Protein 5GY3 (pdb70)

InterPro domains:
  IPR002037 Glycoside hydrolase, family 8 [PF01270] (14-330)
  IPR002037 Glycoside hydrolase, family 8 [PR00735] (50-63)
  IPR002037 Glycoside hydrolase, family 8 [PR00735] (108-126)
  IPR002037 Glycoside hydrolase, family 8 [PR00735] (172-189)
  IPR002037 Glycoside hydrolase, family 8 [PR00735] (212-223)
  IPR002037 Glycoside hydrolase, family 8 [PR00735] (237-246)
  IPR002037 Glycoside hydrolase, family 8 [PR00735] (316-330)
  IPR008928 Six-hairpin glycosidase superfamily [SSF48208] (22-329)
  IPR012341 Six-hairpin glycosidase-like superfamily [G3DSA:1.50.10.10] (24-333)
  IPR019834 Glycoside hydrolase, family 8, conserved site [PS00812] (108-126)

Solvent-accessible surface area: 13282 Å² total; per-residue (Å²): 128,112,14,4,95,98,0,39,73,58,0,21,58,127,72,0,42,2,6,15,64,65,98,53,71,7,0,21,0,31,1,0,0,5,0,0,0,4,0,10,51,44,97,20,74,90,0,0,57,80,0,32,126,20,0,52,92,37,0,47,16,182,96,20,20,0,0,38,84,84,39,27,53,122,24,148,67,41,36,75,71,96,21,9,12,0,4,0,0,0,0,0,0,1,0,0,6,46,0,36,132,79,40,142,20,138,162,18,1,99,21,1,38,57,0,2,40,14,0,29,151,73,0,23,40,100,27,31,76,69,53,3,2,6,2,0,46,127,70,32,86,60,148,78,56,0,6,0,1,1,0,24,4,0,2,2,0,2,100,10,1,6,127,109,32,94,79,101,46,0,142,53,2,28,85,14,3,67,31,4,9,48,106,16,22,39,35,174,13,119,0,4,0,17,32,0,13,0,85,50,101,25,100,18,86,19,4,172,91,78,84,37,81,0,11,92,34,0,0,6,1,0,0,1,5,6,12,38,66,50,158,21,91,33,2,58,41,2,63,61,16,0,122,80,63,77,84,118,88,0,3,2,22,7,18,0,65,91,49,105,51,2,117,122,93,4,68,25,0,11,22,9,0,16,5,21,2,41,59,69,126,47,161,53,26,146,16,64,114,179,6,59,3,43,15,0,1,1,34,10,0,1,79,13,1,51,60,42,79,219

Secondary structure (DSSP, 8-state):
-HHHHHHHHHHB-TTS-B-BTTTTTBEEHHHHHHHHHHHHHTT-HHHHHHHHHHHHHHHB-TTTS-B--EE-TTSSSTT------HHHHHHHHHHHHHHHHHHT-HHHHHHHHHHHHHHHHHHEEEETTEEEE-SSSSS-B-SSEEEE-GGG--HHHHHHHHHHS-HHHHHHHHHHHHHHHHH--BTTTTB--SSEEEETTS-EEE-TTS--EE-TTTTHHHHHHHHH-TT-GGGHHHHHHHHTS-GGG-BS-EETTT--B-SSB--HHHHHHHHHHHT---PSP---TT--HHHHHHHHHHHHHHHTT-

Sequence (310 aa):
DTAWERYKARFMMPDGRIIDTANGNVSHTEGQGFAMLLAVANNDRPAFDKLWQWTDSTLRDKSNGLFYWRYNPVAPDPIADKNNASDGDTLIAWALLRAQKQWQDKRYAIASDAITASLLKYTVVTFAGRQVMLPGVKGFNLNDHLNLNPSYFIFPAWRAFAERTHLTAWRTLQTDGQALLGQMGWGKSHLPSDWVALRADGKMLPAKEWPPRMSFDAIRIPLYLSWADPQSALLAPWKAWMQSYPRLQTPAWINVSTNEVAPWYMAGGLLAVRDLTLGEPQEAPQIDDKDDYYSASLKQLVWLAKQDQR

Nearest PDB structures (foldseek):
  5gy3-assembly1_A  TM=1.003E+00  e=1.140E-57  Klebsiella pneumoniae
  5czl-assembly1_A  TM=9.962E-01  e=6.007E-47  Raoultella ornithinolytica
  1wzz-assembly1_A  TM=9.507E-01  e=6.496E-28  Komagataeibacter xylinus
  6vc5-assembly1_A  TM=9.545E-01  e=1.869E-26  Komagataeibacter sucrofermentans
  3qxf-assembly3_C  TM=8.269E-01  e=1.046E-20  Escherichia coli K-12

Radius of gyration: 18.36 Å; Cα contacts (8 Å, |Δi|>4): 572; chains: 1; bounding box: 47×48×40 Å

B-factor: mean 17.13, std 9.69, range [3.92, 58.83]

Structure (mmCIF, N/CA/C/O backbone):
data_5GY3
#
_entry.id   5GY3
#
_cell.length_a   53.570
_cell.length_b   73.256
_cell.length_c   79.200
_cell.angle_alpha   90.00
_cell.angle_beta   90.00
_cell.angle_gamma   90.00
#
_symmetry.space_group_name_H-M   'P 21 21 21'
#
loop_
_entity.id
_entity.type
_entity.pdbx_description
1 polymer Glucanase
2 water water
#
loop_
_atom_site.group_PDB
_atom_site.id
_atom_site.type_symbol
_atom_site.label_atom_id
_atom_site.label_alt_id
_atom_site.label_comp_id
_atom_site.label_asym_id
_atom_site.label_entity_id
_atom_site.label_seq_id
_atom_site.pdbx_PDB_ins_code
_atom_site.Cartn_x
_atom_site.Cartn_y
_atom_site.Cartn_z
_atom_site.occupancy
_atom_site.B_iso_or_equiv
_atom_site.auth_seq_id
_atom_site.auth_comp_id
_atom_site.auth_asym_id
_atom_site.auth_atom_id
_atom_site.pdbx_PDB_model_num
ATOM 1 N N . ASP A 1 1 ? -13.869 -14.059 4.956 1.00 37.62 24 ASP A N 1
ATOM 2 C CA . ASP A 1 1 ? -14.966 -15.027 4.902 1.00 41.70 24 ASP A CA 1
ATOM 3 C C . ASP A 1 1 ? -14.957 -15.827 3.593 1.00 33.44 24 ASP A C 1
ATOM 4 O O . ASP A 1 1 ? -14.005 -15.756 2.805 1.00 25.24 24 ASP A O 1
ATOM 9 N N . THR A 1 2 ? -16.026 -16.587 3.359 1.00 33.90 25 THR A N 1
ATOM 10 C CA . THR A 1 2 ? -16.057 -17.438 2.177 1.00 30.89 25 THR A CA 1
ATOM 11 C C . THR A 1 2 ? -16.208 -16.612 0.906 1.00 21.06 25 THR A C 1
ATOM 12 O O . THR A 1 2 ? -15.553 -16.906 -0.096 1.00 21.55 25 THR A O 1
ATOM 16 N N . ALA A 1 3 ? -17.045 -15.567 0.929 1.00 22.11 26 ALA A N 1
ATOM 17 C CA . ALA A 1 3 ? -17.222 -14.736 -0.263 1.00 17.79 26 ALA A CA 1
ATOM 18 C C . ALA A 1 3 ? -15.884 -14.201 -0.757 1.00 15.78 26 ALA A C 1
ATOM 19 O O . ALA A 1 3 ? -15.559 -14.289 -1.949 1.00 13.29 26 ALA A O 1
ATOM 21 N N . TRP A 1 4 ? -15.068 -13.686 0.165 1.00 17.54 27 TRP A N 1
ATOM 22 C CA . TRP A 1 4 ? -13.771 -13.126 -0.198 1.00 16.21 27 TRP A CA 1
ATOM 23 C C . TRP A 1 4 ? -12.831 -14.195 -0.748 1.00 14.75 27 TRP A C 1
ATOM 24 O O . TRP A 1 4 ? -12.122 -13.956 -1.730 1.00 14.24 27 TRP A O 1
ATOM 35 N N . GLU A 1 5 ? -12.798 -15.379 -0.126 1.00 17.46 28 GLU A N 1
ATOM 36 C CA . GLU A 1 5 ? -11.972 -16.456 -0.668 1.00 18.91 28 GLU A CA 1
ATOM 37 C C . GLU A 1 5 ? -12.417 -16.840 -2.075 1.00 15.84 28 GLU A C 1
ATOM 38 O O . GLU A 1 5 ? -11.583 -17.028 -2.971 1.00 15.20 28 GLU A O 1
ATOM 44 N N . ARG A 1 6 ? -13.730 -16.946 -2.294 1.00 16.53 29 ARG A N 1
ATOM 45 C CA . ARG A 1 6 ? -14.223 -17.282 -3.627 1.00 16.28 29 ARG A CA 1
ATOM 46 C C . ARG A 1 6 ? -13.896 -16.179 -4.629 1.00 18.04 29 ARG A C 1
ATOM 47 O O . ARG A 1 6 ? -13.594 -16.454 -5.794 1.00 17.89 29 ARG A O 1
ATOM 55 N N . TYR A 1 7 ? -13.934 -14.923 -4.184 1.00 15.12 30 TYR A N 1
ATOM 56 C CA . TYR A 1 7 ? -13.587 -13.795 -5.045 1.00 13.96 30 TYR A CA 1
ATOM 57 C C . TYR A 1 7 ? -12.135 -13.871 -5.494 1.00 13.27 30 TYR A C 1
ATOM 58 O O . TYR A 1 7 ? -11.822 -13.652 -6.671 1.00 13.09 30 TYR A O 1
ATOM 67 N N . LYS A 1 8 ? -11.222 -14.149 -4.558 1.00 13.84 31 LYS A N 1
ATOM 68 C CA . LYS A 1 8 ? -9.816 -14.273 -4.929 1.00 13.77 31 LYS A CA 1
ATOM 69 C C . LYS A 1 8 ? -9.604 -15.451 -5.866 1.00 14.11 31 LYS A C 1
ATOM 70 O O . LYS A 1 8 ? -8.801 -15.370 -6.800 1.00 15.98 31 LYS A O 1
ATOM 76 N N . ALA A 1 9 ? -10.308 -16.557 -5.619 1.00 15.35 32 ALA A N 1
ATOM 77 C CA . ALA A 1 9 ? -10.126 -17.756 -6.435 1.00 16.62 32 ALA A CA 1
ATOM 78 C C . ALA A 1 9 ? -10.553 -17.510 -7.872 1.00 18.89 32 ALA A C 1
ATOM 79 O O . ALA A 1 9 ? -9.927 -18.018 -8.812 1.00 20.60 32 ALA A O 1
ATOM 81 N N . ARG A 1 10 ? -11.607 -16.723 -8.065 1.00 18.61 33 ARG A N 1
ATOM 82 C CA . ARG A 1 10 ? -12.109 -16.475 -9.405 1.00 21.51 33 ARG A CA 1
ATOM 83 C C . ARG A 1 10 ? -11.435 -15.302 -10.093 1.00 21.33 33 ARG A C 1
ATOM 84 O O . ARG A 1 10 ? -11.243 -15.346 -11.311 1.00 17.74 33 ARG A O 1
ATOM 92 N N . PHE A 1 11 ? -11.038 -14.264 -9.353 1.00 16.32 34 PHE A N 1
ATOM 93 C CA . PHE A 1 11 ? -10.641 -13.017 -9.983 1.00 15.33 34 PHE A CA 1
ATOM 94 C C . PHE A 1 11 ? -9.243 -12.519 -9.645 1.00 15.19 34 PHE A C 1
ATOM 95 O O . PHE A 1 11 ? -8.771 -11.591 -10.307 1.00 14.82 34 PHE A O 1
ATOM 103 N N . MET A 1 12 ? -8.561 -13.077 -8.654 1.00 15.50 35 MET A N 1
ATOM 104 C CA . MET A 1 12 ? -7.235 -12.581 -8.302 1.00 15.29 35 MET A CA 1
ATOM 105 C C . MET A 1 12 ? -6.154 -13.521 -8.831 1.00 18.14 35 MET A C 1
ATOM 106 O O . MET A 1 12 ? -6.176 -14.723 -8.549 1.00 17.36 35 MET A O 1
ATOM 111 N N . MET A 1 13 ? -5.214 -12.966 -9.597 1.00 15.12 36 MET A N 1
ATOM 112 C CA . MET A 1 13 ? -4.073 -13.699 -10.127 1.00 19.88 36 MET A CA 1
ATOM 113 C C . MET A 1 13 ? -2.950 -13.731 -9.105 1.00 23.74 36 MET A C 1
ATOM 114 O O . MET A 1 13 ? -2.867 -12.867 -8.226 1.00 18.45 36 MET A O 1
ATOM 119 N N . PRO A 1 14 ? -2.059 -14.720 -9.196 1.00 24.77 37 PRO A N 1
ATOM 120 C CA . PRO A 1 14 ? -0.964 -14.805 -8.213 1.00 22.69 37 PRO A CA 1
ATOM 121 C C . PRO A 1 14 ? -0.042 -13.595 -8.222 1.00 23.74 37 PRO A C 1
ATOM 122 O O . PRO A 1 14 ? 0.596 -13.317 -7.194 1.00 20.84 37 PRO A O 1
ATOM 126 N N . ASP A 1 15 ? 0.030 -12.848 -9.329 1.00 24.29 38 ASP A N 1
ATOM 127 C CA . ASP A 1 15 ? 0.855 -11.646 -9.370 1.00 21.36 38 ASP A CA 1
ATOM 128 C C . ASP A 1 15 ? 0.185 -10.440 -8.721 1.00 18.47 38 ASP A C 1
ATOM 129 O O . ASP A 1 15 ? 0.810 -9.376 -8.664 1.00 17.66 38 ASP A O 1
ATOM 134 N N . GLY A 1 16 ? -1.045 -10.581 -8.221 1.00 19.20 39 GLY A N 1
ATOM 135 C CA . GLY A 1 16 ? -1.757 -9.488 -7.590 1.00 16.57 39 GLY A CA 1
ATOM 136 C C . GLY A 1 16 ? -2.765 -8.763 -8.463 1.00 18.07 39 GLY A C 1
ATOM 137 O O . GLY A 1 16 ? -3.389 -7.808 -7.982 1.00 17.33 39 GLY A O 1
ATOM 138 N N . ARG A 1 17 ? -2.944 -9.173 -9.723 1.00 14.09 40 ARG A N 1
ATOM 139 C CA . ARG A 1 17 ? -3.966 -8.576 -10.582 1.00 14.04 40 ARG A CA 1
ATOM 140 C C . ARG A 1 17 ? -5.354 -9.089 -10.231 1.00 18.64 40 ARG A C 1
ATOM 141 O O . ARG A 1 17 ? -5.535 -10.277 -9.943 1.00 17.41 40 ARG A O 1
ATOM 149 N N . ILE A 1 18 ? -6.340 -8.184 -10.270 1.00 12.21 41 ILE A N 1
ATOM 150 C CA . ILE A 1 18 ? -7.756 -8.543 -10.283 1.00 12.00 41 ILE A CA 1
ATOM 151 C C . ILE A 1 18 ? -8.215 -8.535 -11.732 1.00 17.14 41 ILE A C 1
ATOM 152 O O . ILE A 1 18 ? -7.953 -7.573 -12.468 1.00 14.38 41 ILE A O 1
ATOM 157 N N . ILE A 1 19 ? -8.890 -9.602 -12.144 1.00 12.89 42 ILE A N 1
ATOM 158 C CA . ILE A 1 19 ? -9.198 -9.844 -13.548 1.00 17.67 42 ILE A CA 1
ATOM 159 C C . ILE A 1 19 ? -10.681 -9.601 -13.773 1.00 18.04 42 ILE A C 1
ATOM 160 O O . ILE A 1 19 ? -11.529 -10.244 -13.140 1.00 17.97 42 ILE A O 1
ATOM 165 N N . ASP A 1 20 ? -10.991 -8.670 -14.675 1.00 20.15 43 ASP A N 1
ATOM 166 C CA . ASP A 1 20 ? -12.357 -8.422 -15.137 1.00 21.31 43 ASP A CA 1
ATOM 167 C C . ASP A 1 20 ? -12.644 -9.467 -16.216 1.00 28.20 43 ASP A C 1
ATOM 168 O O . ASP A 1 20 ? -12.472 -9.237 -17.415 1.00 26.07 43 ASP A O 1
ATOM 173 N N . THR A 1 21 ? -13.060 -10.662 -15.768 1.00 27.20 44 THR A N 1
ATOM 174 C CA . THR A 1 21 ? -13.162 -11.804 -16.677 1.00 27.07 44 THR A CA 1
ATOM 175 C C . THR A 1 21 ? -14.290 -11.652 -17.691 1.00 31.93 44 THR A C 1
ATOM 176 O O . THR A 1 21 ? -14.301 -12.379 -18.691 1.00 34.74 44 THR A O 1
ATOM 180 N N . ALA A 1 22 ? -15.234 -10.737 -17.460 1.00 27.96 45 ALA A N 1
ATOM 181 C CA . ALA A 1 22 ? -16.257 -10.422 -18.447 1.00 34.07 45 ALA A CA 1
ATOM 182 C C . ALA A 1 22 ? -15.813 -9.367 -19.451 1.00 33.01 45 ALA A C 1
ATOM 183 O O . ALA A 1 22 ? -16.449 -9.228 -20.501 1.00 40.18 45 ALA A O 1
ATOM 185 N N . ASN A 1 23 ? -14.742 -8.627 -19.158 1.00 30.09 46 ASN A N 1
ATOM 186 C CA . ASN A 1 23 ? -14.273 -7.571 -20.049 1.00 30.23 46 ASN A CA 1
ATOM 187 C C . ASN A 1 23 ? -12.877 -7.865 -20.584 1.00 27.18 46 ASN A C 1
ATOM 188 O O . ASN A 1 23 ? -11.991 -7.003 -20.540 1.00 24.51 46 ASN A O 1
ATOM 193 N N . GLY A 1 24 ? -12.676 -9.071 -21.110 1.00 23.53 47 GLY A N 1
ATOM 194 C CA . GLY A 1 24 ? -11.403 -9.390 -21.723 1.00 25.62 47 GLY A CA 1
ATOM 195 C C . GLY A 1 24 ? -10.273 -9.611 -20.748 1.00 24.57 47 GLY A C 1
ATOM 196 O O . GLY A 1 24 ? -9.106 -9.486 -21.129 1.00 22.01 47 GLY A O 1
ATOM 197 N N . ASN A 1 25 ? -10.596 -9.922 -19.489 1.00 25.75 48 ASN A N 1
ATOM 198 C CA . ASN A 1 25 ? -9.610 -10.254 -18.462 1.00 25.13 48 ASN A CA 1
ATOM 199 C C . ASN A 1 25 ? -8.687 -9.086 -18.128 1.00 22.12 48 ASN A C 1
ATOM 200 O O . ASN A 1 25 ? -7.562 -9.293 -17.665 1.00 20.96 48 ASN A O 1
ATOM 205 N N . VAL A 1 26 ? -9.138 -7.850 -18.341 1.00 19.35 49 VAL A N 1
ATOM 206 C CA . VAL A 1 26 ? -8.280 -6.698 -18.078 1.00 16.55 49 VAL A CA 1
ATOM 207 C C . VAL A 1 26 ? -8.275 -6.408 -16.588 1.00 15.41 49 VAL A C 1
ATOM 208 O O . VAL A 1 26 ? -9.092 -6.948 -15.832 1.00 16.99 49 VAL A O 1
ATOM 212 N N . SER A 1 27 ? -7.349 -5.559 -16.165 1.00 15.10 50 SER A N 1
ATOM 213 C CA . SER A 1 27 ? -7.290 -5.052 -14.805 1.00 12.91 50 SER A CA 1
ATOM 214 C C . SER A 1 27 ? -7.385 -3.534 -14.845 1.00 15.33 50 SER A C 1
ATOM 215 O O . SER A 1 27 ? -7.019 -2.901 -15.837 1.00 14.56 50 SER A O 1
ATOM 218 N N . HIS A 1 28 ? -7.876 -2.944 -13.760 1.00 12.71 51 HIS A N 1
ATOM 219 C CA . HIS A 1 28 ? -7.989 -1.496 -13.725 1.00 13.27 51 HIS A CA 1
ATOM 220 C C . HIS A 1 28 ? -7.905 -1.021 -12.283 1.00 13.29 51 HIS A C 1
ATOM 221 O O . HIS A 1 28 ? -7.954 -1.814 -11.340 1.00 12.84 51 HIS A O 1
ATOM 228 N N . THR A 1 29 ? -7.760 0.294 -12.121 1.00 10.08 52 THR A N 1
ATOM 229 C CA . THR A 1 29 ? -7.545 0.818 -10.775 1.00 10.56 52 THR A CA 1
ATOM 230 C C . THR A 1 29 ? -8.803 0.727 -9.924 1.00 13.42 52 THR A C 1
ATOM 231 O O . THR A 1 29 ? -8.703 0.576 -8.701 1.00 12.56 52 THR A O 1
ATOM 235 N N . GLU A 1 30 ? -9.986 0.780 -10.540 1.00 11.26 53 GLU A N 1
ATOM 236 C CA . GLU A 1 30 ? -11.203 0.452 -9.805 1.00 12.37 53 GLU A CA 1
ATOM 237 C C . GLU A 1 30 ? -11.116 -0.953 -9.216 1.00 12.83 53 GLU A C 1
ATOM 238 O O . GLU A 1 30 ? -11.413 -1.164 -8.036 1.00 13.77 53 GLU A O 1
ATOM 244 N N . GLY A 1 31 ? -10.708 -1.929 -10.032 1.00 11.74 54 GLY A N 1
ATOM 245 C CA . GLY A 1 31 ? -10.640 -3.301 -9.550 1.00 12.63 54 GLY A CA 1
ATOM 246 C C . GLY A 1 31 ? -9.589 -3.499 -8.471 1.00 9.53 54 GLY A C 1
ATOM 247 O O . GLY A 1 31 ? -9.844 -4.165 -7.461 1.00 10.75 54 GLY A O 1
ATOM 248 N N . GLN A 1 32 ? -8.394 -2.940 -8.673 1.00 9.86 55 GLN A N 1
ATOM 249 C CA . GLN A 1 32 ? -7.366 -3.017 -7.635 1.00 11.63 55 GLN A CA 1
ATOM 250 C C . GLN A 1 32 ? -7.832 -2.334 -6.355 1.00 11.98 55 GLN A C 1
ATOM 251 O O . GLN A 1 32 ? -7.667 -2.878 -5.259 1.00 9.25 55 GLN A O 1
ATOM 257 N N . GLY A 1 33 ? -8.422 -1.139 -6.475 1.00 10.81 56 GLY A N 1
ATOM 258 C CA . GLY A 1 33 ? -8.856 -0.412 -5.290 1.00 11.58 56 GLY A CA 1
ATOM 259 C C . GLY A 1 33 ? -9.991 -1.099 -4.554 1.00 9.71 56 GLY A C 1
ATOM 260 O O . GLY A 1 33 ? -9.981 -1.180 -3.320 1.00 9.93 56 GLY A O 1
ATOM 261 N N . PHE A 1 34 ? -11.002 -1.576 -5.294 1.00 9.88 57 PHE A N 1
ATOM 262 C CA . PHE A 1 34 ? -12.063 -2.377 -4.685 1.00 9.72 57 PHE A CA 1
ATOM 263 C C . PHE A 1 34 ? -11.476 -3.551 -3.917 1.00 9.70 57 PHE A C 1
ATOM 264 O O . PHE A 1 34 ? -11.842 -3.806 -2.766 1.00 9.66 57 PHE A O 1
ATOM 272 N N . ALA A 1 35 ? -10.591 -4.303 -4.567 1.00 9.63 58 ALA A N 1
ATOM 273 C CA . ALA A 1 35 ? -10.052 -5.498 -3.931 1.00 10.56 58 ALA A CA 1
ATOM 274 C C . ALA A 1 35 ? -9.186 -5.140 -2.731 1.00 11.06 58 ALA A C 1
ATOM 275 O O . ALA A 1 35 ? -9.197 -5.851 -1.720 1.00 12.12 58 ALA A O 1
ATOM 277 N N . MET A 1 36 ? -8.415 -4.056 -2.828 1.00 9.98 59 MET A N 1
ATOM 278 C CA . MET A 1 36 ? -7.631 -3.628 -1.669 1.00 9.37 59 MET A CA 1
ATOM 279 C C . MET A 1 36 ? -8.530 -3.274 -0.489 1.00 8.87 59 MET A C 1
ATOM 280 O O . MET A 1 36 ? -8.219 -3.615 0.657 1.00 8.67 59 MET A O 1
ATOM 285 N N . LEU A 1 37 ? -9.647 -2.585 -0.746 1.00 8.02 60 LEU A N 1
ATOM 286 C CA . LEU A 1 37 ? -10.618 -2.312 0.315 1.00 9.39 60 LEU A CA 1
ATOM 287 C C . LEU A 1 37 ? -11.134 -3.604 0.932 1.00 10.71 60 LEU A C 1
ATOM 288 O O . LEU A 1 37 ? -11.221 -3.733 2.160 1.00 11.10 60 LEU A O 1
ATOM 293 N N . LEU A 1 38 ? -11.509 -4.564 0.086 1.00 8.44 61 LEU A N 1
ATOM 294 C CA . LEU A 1 38 ? -12.048 -5.820 0.594 1.00 9.84 61 LEU A CA 1
ATOM 295 C C . LEU A 1 38 ? -10.978 -6.650 1.300 1.00 12.88 61 LEU A C 1
ATOM 296 O O . LEU A 1 38 ? -11.293 -7.387 2.242 1.00 12.81 61 LEU A O 1
ATOM 301 N N . ALA A 1 39 ? -9.718 -6.541 0.875 1.00 10.23 62 ALA A N 1
ATOM 302 C CA . ALA A 1 39 ? -8.654 -7.248 1.587 1.00 11.62 62 ALA A CA 1
ATOM 303 C C . ALA A 1 39 ? -8.499 -6.718 3.009 1.00 11.98 62 ALA A C 1
ATOM 304 O O . ALA A 1 39 ? -8.328 -7.500 3.950 1.00 11.87 62 ALA A O 1
ATOM 306 N N . VAL A 1 40 ? -8.583 -5.397 3.194 1.00 11.57 63 VAL A N 1
ATOM 307 C CA . VAL A 1 40 ? -8.549 -4.840 4.550 1.00 11.10 63 VAL A CA 1
ATOM 308 C C . VAL A 1 40 ? -9.738 -5.345 5.355 1.00 12.06 63 VAL A C 1
ATOM 309 O O . VAL A 1 40 ? -9.598 -5.780 6.508 1.00 12.52 63 VAL A O 1
ATOM 313 N N . ALA A 1 41 ? -10.930 -5.293 4.751 1.00 10.17 64 ALA A N 1
ATOM 314 C CA . ALA A 1 41 ? -12.151 -5.690 5.445 1.00 10.64 64 ALA A CA 1
ATOM 315 C C . ALA A 1 41 ? -12.114 -7.149 5.880 1.00 13.11 64 ALA A C 1
ATOM 316 O O . ALA A 1 41 ? -12.714 -7.514 6.898 1.00 13.95 64 ALA A O 1
ATOM 318 N N . ASN A 1 42 ? -11.429 -7.997 5.128 1.00 12.23 65 ASN A N 1
ATOM 319 C CA . ASN A 1 42 ? -11.334 -9.407 5.472 1.00 12.06 65 ASN A CA 1
ATOM 320 C C . ASN A 1 42 ? -10.069 -9.719 6.256 1.00 14.79 65 ASN A C 1
ATOM 321 O O . ASN A 1 42 ? -9.790 -10.888 6.523 1.00 16.00 65 ASN A O 1
ATOM 326 N N . ASN A 1 43 ? -9.322 -8.688 6.653 1.00 12.71 66 ASN A N 1
ATOM 327 C CA . ASN A 1 43 ? -8.102 -8.834 7.444 1.00 14.23 66 ASN A CA 1
ATOM 328 C C . ASN A 1 43 ? -7.113 -9.772 6.750 1.00 16.52 66 ASN A C 1
ATOM 329 O O . ASN A 1 43 ? -6.586 -10.720 7.337 1.00 15.80 66 ASN A O 1
ATOM 334 N N . ASP A 1 44 ? -6.864 -9.496 5.469 1.00 12.03 67 ASP A N 1
ATOM 335 C CA . ASP A 1 44 ? -6.038 -10.337 4.605 1.00 12.02 67 ASP A CA 1
ATOM 336 C C . ASP A 1 44 ? -4.837 -9.520 4.143 1.00 15.03 67 ASP A C 1
ATOM 337 O O . ASP A 1 44 ? -4.776 -9.053 3.003 1.00 12.04 67 ASP A O 1
ATOM 342 N N . ARG A 1 45 ? -3.857 -9.367 5.034 1.00 12.69 68 ARG A N 1
ATOM 343 C CA . ARG A 1 45 ? -2.711 -8.537 4.701 1.00 12.47 68 ARG A CA 1
ATOM 344 C C . ARG A 1 45 ? -1.862 -9.105 3.566 1.00 13.23 68 ARG A C 1
ATOM 345 O O . ARG A 1 45 ? -1.373 -8.328 2.730 1.00 12.66 68 ARG A O 1
ATOM 353 N N . PRO A 1 46 ? -1.630 -10.426 3.490 1.00 14.84 69 PRO A N 1
ATOM 354 C CA . PRO A 1 46 ? -0.889 -10.938 2.320 1.00 16.07 69 PRO A CA 1
ATOM 355 C C . PRO A 1 46 ? -1.529 -10.545 0.996 1.00 15.30 69 PRO A C 1
ATOM 356 O O . PRO A 1 46 ? -0.825 -10.072 0.092 1.00 13.46 69 PRO A O 1
ATOM 360 N N . ALA A 1 47 ? -2.852 -10.701 0.873 1.00 12.16 70 ALA A N 1
ATOM 361 C CA . ALA A 1 47 ? -3.531 -10.327 -0.365 1.00 14.22 70 ALA A CA 1
ATOM 362 C C . ALA A 1 47 ? -3.443 -8.828 -0.599 1.00 12.35 70 ALA A C 1
ATOM 363 O O . ALA A 1 47 ? -3.188 -8.384 -1.725 1.00 13.76 70 ALA A O 1
ATOM 365 N N . PHE A 1 48 ? -3.654 -8.030 0.455 1.00 12.43 71 PHE A N 1
ATOM 366 C CA . PHE A 1 48 ? -3.533 -6.581 0.314 1.00 10.31 71 PHE A CA 1
ATOM 367 C C . PHE A 1 48 ? -2.161 -6.192 -0.226 1.00 12.49 71 PHE A C 1
ATOM 368 O O . PHE A 1 48 ? -2.054 -5.379 -1.151 1.00 10.72 71 PHE A O 1
ATOM 376 N N . ASP A 1 49 ? -1.093 -6.745 0.358 1.00 10.04 72 ASP A N 1
ATOM 377 C CA . ASP A 1 49 ? 0.246 -6.369 -0.084 1.00 13.52 72 ASP A CA 1
ATOM 378 C C . ASP A 1 49 ? 0.509 -6.821 -1.520 1.00 16.29 72 ASP A C 1
ATOM 379 O O . ASP A 1 49 ? 1.193 -6.117 -2.274 1.00 14.03 72 ASP A O 1
ATOM 384 N N . LYS A 1 50 ? -0.033 -7.980 -1.921 1.00 12.30 73 LYS A N 1
ATOM 385 C CA . LYS A 1 50 ? 0.099 -8.425 -3.310 1.00 16.09 73 LYS A CA 1
ATOM 386 C C . LYS A 1 50 ? -0.629 -7.476 -4.255 1.00 13.45 73 LYS A C 1
ATOM 387 O O . LYS A 1 50 ? -0.093 -7.079 -5.297 1.00 15.19 73 LYS A O 1
ATOM 393 N N . LEU A 1 51 ? -1.872 -7.122 -3.909 1.00 13.38 74 LEU A N 1
ATOM 394 C CA . LEU A 1 51 ? -2.663 -6.224 -4.746 1.00 14.56 74 LEU A CA 1
ATOM 395 C C . LEU A 1 51 ? -1.984 -4.873 -4.879 1.00 13.54 74 LEU A C 1
ATOM 396 O O . LEU A 1 51 ? -1.878 -4.317 -5.981 1.00 11.90 74 LEU A O 1
ATOM 401 N N . TRP A 1 52 ? -1.512 -4.334 -3.755 1.00 11.38 75 TRP A N 1
ATOM 402 C CA . TRP A 1 52 ? -0.892 -3.012 -3.755 1.00 13.32 75 TRP A CA 1
ATOM 403 C C . TRP A 1 52 ? 0.461 -3.037 -4.458 1.00 16.34 75 TRP A C 1
ATOM 404 O O . TRP A 1 52 ? 0.779 -2.130 -5.239 1.00 12.33 75 TRP A O 1
ATOM 415 N N . GLN A 1 53 ? 1.260 -4.076 -4.209 1.00 12.30 76 GLN A N 1
ATOM 416 C CA . GLN A 1 53 ? 2.558 -4.189 -4.868 1.00 16.29 76 GLN A CA 1
ATOM 417 C C . GLN A 1 53 ? 2.412 -4.227 -6.386 1.00 13.40 76 GLN A C 1
ATOM 418 O O . GLN A 1 53 ? 3.177 -3.577 -7.103 1.00 16.63 76 GLN A O 1
ATOM 424 N N . TRP A 1 54 ? 1.438 -4.980 -6.899 1.00 12.62 77 TRP A N 1
ATOM 425 C CA . TRP A 1 54 ? 1.267 -5.006 -8.347 1.00 15.53 77 TRP A CA 1
ATOM 426 C C . TRP A 1 54 ? 0.789 -3.650 -8.858 1.00 15.90 77 TRP A C 1
ATOM 427 O O . TRP A 1 54 ? 1.303 -3.138 -9.860 1.00 14.51 77 TRP A O 1
ATOM 438 N N . THR A 1 55 ? -0.176 -3.047 -8.163 1.00 14.03 78 THR A N 1
ATOM 439 C CA . THR A 1 55 ? -0.705 -1.751 -8.578 1.00 14.40 78 THR A CA 1
ATOM 440 C C . THR A 1 55 ? 0.395 -0.704 -8.638 1.00 14.11 78 THR A C 1
ATOM 441 O O . THR A 1 55 ? 0.531 0.025 -9.629 1.00 13.33 78 THR A O 1
ATOM 445 N N . ASP A 1 56 ? 1.185 -0.606 -7.571 1.00 14.85 79 ASP A N 1
ATOM 446 C CA . ASP A 1 56 ? 2.210 0.421 -7.500 1.00 11.86 79 ASP A CA 1
ATOM 447 C C . ASP A 1 56 ? 3.297 0.173 -8.538 1.00 17.19 79 ASP A C 1
ATOM 448 O O . ASP A 1 56 ? 3.639 1.070 -9.316 1.00 15.83 79 ASP A O 1
ATOM 453 N N . SER A 1 57 ? 3.818 -1.057 -8.604 1.00 15.18 80 SER A N 1
ATOM 454 C CA . SER A 1 57 ? 4.923 -1.307 -9.523 1.00 15.94 80 SER A CA 1
ATOM 455 C C . SER A 1 57 ? 4.483 -1.234 -10.983 1.00 16.86 80 SER A C 1
ATOM 456 O O . SER A 1 57 ? 5.271 -0.821 -11.840 1.00 20.58 80 SER A O 1
ATOM 459 N N . THR A 1 58 ? 3.237 -1.610 -11.293 1.00 15.32 81 THR A N 1
ATOM 460 C CA . THR A 1 58 ? 2.820 -1.681 -12.691 1.00 16.01 81 THR A CA 1
ATOM 461 C C . THR A 1 58 ? 2.157 -0.402 -13.187 1.00 18.05 81 THR A C 1
ATOM 462 O O . THR A 1 58 ? 2.425 0.035 -14.313 1.00 17.12 81 THR A O 1
ATOM 466 N N . LEU A 1 59 ? 1.293 0.208 -12.379 1.00 15.00 82 LEU A N 1
ATOM 467 C CA . LEU A 1 59 ? 0.417 1.262 -12.878 1.00 13.99 82 LEU A CA 1
ATOM 468 C C . LEU A 1 59 ? 0.779 2.670 -12.422 1.00 17.03 82 LEU A C 1
ATOM 469 O O . LEU A 1 59 ? 0.152 3.624 -12.896 1.00 13.99 82 LEU A O 1
ATOM 474 N N . ARG A 1 60 ? 1.758 2.848 -11.538 1.00 14.85 83 ARG A N 1
ATOM 475 C CA . ARG A 1 60 ? 2.049 4.195 -11.057 1.00 14.22 83 ARG A CA 1
ATOM 476 C C . ARG A 1 60 ? 2.459 5.109 -12.207 1.00 22.28 83 ARG A C 1
ATOM 477 O O . ARG A 1 60 ? 3.329 4.765 -13.013 1.00 17.68 83 ARG A O 1
ATOM 485 N N . ASP A 1 61 ? 1.815 6.275 -12.284 1.00 16.87 84 ASP A N 1
ATOM 486 C CA . ASP A 1 61 ? 2.215 7.345 -13.191 1.00 15.09 84 ASP A CA 1
ATOM 487 C C . ASP A 1 61 ? 3.177 8.257 -12.437 1.00 16.72 84 ASP A C 1
ATOM 488 O O . ASP A 1 61 ? 2.759 9.036 -11.577 1.00 17.19 84 ASP A O 1
ATOM 493 N N . LYS A 1 62 ? 4.470 8.167 -12.762 1.00 16.92 85 LYS A N 1
ATOM 494 C CA . LYS A 1 62 ? 5.474 8.889 -11.987 1.00 16.81 85 LYS A CA 1
ATOM 495 C C . LYS A 1 62 ? 5.431 10.393 -12.219 1.00 19.93 85 LYS A C 1
ATOM 496 O O . LYS A 1 62 ? 6.002 11.145 -11.421 1.00 19.32 85 LYS A O 1
ATOM 502 N N . SER A 1 63 ? 4.772 10.851 -13.285 1.00 17.30 86 SER A N 1
ATOM 503 C CA . SER A 1 63 ? 4.738 12.283 -13.556 1.00 18.91 86 SER A CA 1
ATOM 504 C C . SER A 1 63 ? 3.819 13.018 -12.589 1.00 20.38 86 SER A C 1
ATOM 505 O O . SER A 1 63 ? 4.024 14.207 -12.32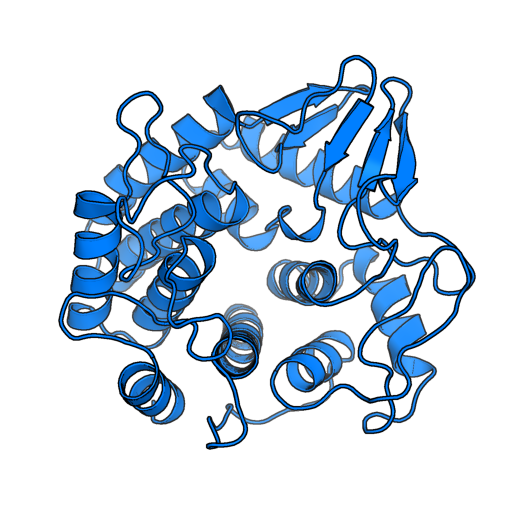7 1.00 18.16 86 SER A O 1
ATOM 508 N N . ASN A 1 64 ? 2.812 12.343 -12.043 1.00 17.41 87 ASN A N 1
ATOM 509 C CA . ASN A 1 64 ? 1.889 13.028 -11.151 1.00 16.17 87 ASN A CA 1
ATOM 510 C C . ASN A 1 64 ? 1.508 12.224 -9.916 1.00 14.51 87 ASN A C 1
ATOM 511 O O . ASN A 1 64 ? 0.726 12.722 -9.107 1.00 13.19 87 ASN A O 1
ATOM 516 N N . GLY A 1 65 ? 2.038 11.015 -9.732 1.00 13.48 88 GLY A N 1
ATOM 517 C CA . GLY A 1 65 ? 1.724 10.233 -8.550 1.00 13.96 88 GLY A CA 1
ATOM 518 C C . GLY A 1 65 ? 0.417 9.469 -8.596 1.00 14.45 88 GLY A C 1
ATOM 519 O O . GLY A 1 65 ? 0.089 8.783 -7.614 1.00 11.40 88 GLY A O 1
ATOM 520 N N . LEU A 1 66 ? -0.341 9.555 -9.692 1.00 11.32 89 LEU A N 1
ATOM 521 C CA . LEU A 1 66 ? -1.585 8.815 -9.824 1.00 11.77 89 LEU A CA 1
ATOM 522 C C . LEU A 1 66 ? -1.283 7.499 -10.551 1.00 9.79 89 LEU A C 1
ATOM 523 O O . LEU A 1 66 ? -0.138 7.042 -10.567 1.00 14.40 89 LEU A O 1
ATOM 528 N N . PHE A 1 67 ? -2.288 6.864 -11.142 1.00 9.88 90 PHE A N 1
ATOM 529 C CA . PHE A 1 67 ? -2.110 5.535 -11.708 1.00 11.79 90 PHE A CA 1
ATOM 530 C C . PHE A 1 67 ? -2.742 5.461 -13.090 1.00 11.70 90 PHE A C 1
ATOM 531 O O . PHE A 1 67 ? -3.885 5.890 -13.273 1.00 14.78 90 PHE A O 1
ATOM 539 N N . TYR A 1 68 ? -2.011 4.894 -14.055 1.00 14.12 91 TYR A N 1
ATOM 540 C CA . TYR A 1 68 ? -2.636 4.483 -15.311 1.00 13.03 91 TYR A CA 1
ATOM 541 C C . TYR A 1 68 ? -3.821 3.575 -15.008 1.00 15.53 91 TYR A C 1
ATOM 542 O O . TYR A 1 68 ? -3.711 2.647 -14.203 1.00 13.46 91 TYR A O 1
ATOM 551 N N . TRP A 1 69 ? -4.966 3.846 -15.640 1.00 12.23 92 TRP A N 1
ATOM 552 C CA . TRP A 1 69 ? -6.198 3.263 -15.121 1.00 15.04 92 TRP A CA 1
ATOM 553 C C . TRP A 1 69 ? -6.445 1.833 -15.580 1.00 13.65 92 TRP A C 1
ATOM 554 O O . TRP A 1 69 ? -7.165 1.112 -14.894 1.00 13.50 92 TRP A O 1
ATOM 565 N N . ARG A 1 70 ? -5.873 1.398 -16.701 1.00 15.14 93 ARG A N 1
ATOM 566 C CA . ARG A 1 70 ? -6.246 0.125 -17.302 1.00 16.48 93 ARG A CA 1
ATOM 567 C C . ARG A 1 70 ? -5.013 -0.671 -17.712 1.00 17.11 93 ARG A C 1
ATOM 568 O O . ARG A 1 70 ? -4.034 -0.110 -18.214 1.00 16.22 93 ARG A O 1
ATOM 576 N N . TYR A 1 71 ? -5.082 -1.988 -17.515 1.00 14.05 94 TYR A N 1
ATOM 577 C CA . TYR A 1 71 ? -4.006 -2.908 -17.866 1.00 18.25 94 TYR A CA 1
ATOM 578 C C . TYR A 1 71 ? -4.591 -4.033 -18.707 1.00 15.71 94 TYR A C 1
ATOM 579 O O . TYR A 1 71 ? -5.430 -4.799 -18.220 1.00 16.15 94 TYR A O 1
ATOM 588 N N . ASN A 1 72 ? -4.177 -4.115 -19.976 1.00 19.60 95 ASN A N 1
ATOM 589 C CA . ASN A 1 72 ? -4.664 -5.155 -20.880 1.00 21.33 95 ASN A CA 1
ATOM 590 C C . ASN A 1 72 ? -3.542 -6.153 -21.151 1.00 22.34 95 ASN A C 1
ATOM 591 O O . ASN A 1 72 ? -2.621 -5.856 -21.928 1.00 21.22 95 ASN A O 1
ATOM 596 N N . PRO A 1 73 ? -3.580 -7.351 -20.554 1.00 21.76 96 PRO A N 1
ATOM 597 C CA . PRO A 1 73 ? -2.420 -8.257 -20.641 1.00 23.13 96 PRO A CA 1
ATOM 598 C C . PRO A 1 73 ? -2.188 -8.843 -22.027 1.00 27.31 96 PRO A C 1
ATOM 599 O O . PRO A 1 73 ? -1.082 -9.328 -22.293 1.00 31.15 96 PRO A O 1
ATOM 603 N N . VAL A 1 74 ? -3.183 -8.821 -22.918 1.00 24.34 97 VAL A N 1
ATOM 604 C CA . VAL A 1 74 ? -2.982 -9.344 -24.269 1.00 27.89 97 VAL A CA 1
ATOM 605 C C . VAL A 1 74 ? -2.573 -8.263 -25.256 1.00 29.82 97 VAL A C 1
ATOM 606 O O . VAL A 1 74 ? -2.232 -8.582 -26.408 1.00 28.70 97 VAL A O 1
ATOM 610 N N . ALA A 1 75 ? -2.588 -6.997 -24.848 1.00 25.39 98 ALA A N 1
ATOM 611 C CA . ALA A 1 75 ? -2.241 -5.912 -25.746 1.00 25.87 98 ALA A CA 1
ATOM 612 C C . ALA A 1 75 ? -0.729 -5.841 -25.950 1.00 26.07 98 ALA A C 1
ATOM 613 O O . ALA A 1 75 ? 0.042 -6.194 -25.054 1.00 26.83 98 ALA A O 1
ATOM 615 N N . PRO A 1 76 ? -0.285 -5.402 -27.135 1.00 25.72 99 PRO A N 1
ATOM 616 C CA . PRO A 1 76 ? 1.159 -5.199 -27.354 1.00 27.46 99 PRO A CA 1
ATOM 617 C C . PRO A 1 76 ? 1.786 -4.292 -26.310 1.00 27.32 99 PRO A C 1
ATOM 618 O O . PRO A 1 76 ? 2.882 -4.566 -25.809 1.00 29.52 99 PRO A O 1
ATOM 622 N N . ASP A 1 77 ? 1.107 -3.206 -25.975 1.00 27.98 100 ASP A N 1
ATOM 623 C CA . ASP A 1 77 ? 1.451 -2.387 -24.823 1.00 26.01 100 ASP A CA 1
ATOM 624 C C . ASP A 1 77 ? 0.307 -2.497 -23.825 1.00 24.67 100 ASP A C 1
ATOM 625 O O . ASP A 1 77 ? -0.775 -1.943 -24.074 1.00 23.18 100 ASP A O 1
ATOM 630 N N . PRO A 1 78 ? 0.495 -3.178 -22.688 1.00 25.66 101 PRO A N 1
ATOM 631 C CA . PRO A 1 78 ? -0.635 -3.406 -21.771 1.00 23.62 101 PRO A CA 1
ATOM 632 C C . PRO A 1 78 ? -1.129 -2.144 -21.093 1.00 20.34 101 PRO A C 1
ATOM 633 O O . PRO A 1 78 ? -2.226 -2.162 -20.521 1.00 22.45 101 PRO A O 1
ATOM 637 N N . ILE A 1 79 ? -0.359 -1.061 -21.133 1.00 19.25 102 ILE A N 1
ATOM 638 C CA . ILE A 1 79 ? -0.775 0.207 -20.547 1.00 23.29 102 ILE A CA 1
ATOM 639 C C . ILE A 1 79 ? -0.760 1.265 -21.642 1.00 27.29 102 ILE A C 1
ATOM 640 O O . ILE A 1 79 ? -0.043 2.266 -21.551 1.00 30.67 102 ILE A O 1
ATOM 645 N N . ALA A 1 80 ? -1.560 1.045 -22.686 1.00 27.09 103 ALA A N 1
ATOM 646 C CA . ALA A 1 80 ? -1.592 1.975 -23.812 1.00 31.55 103 ALA A CA 1
ATOM 647 C C . ALA A 1 80 ? -2.164 3.328 -23.405 1.00 28.08 103 ALA A C 1
ATOM 648 O O . ALA A 1 80 ? -1.599 4.374 -23.743 1.00 32.84 103 ALA A O 1
ATOM 650 N N . ASP A 1 81 ? -3.292 3.334 -22.688 1.00 31.17 104 ASP A N 1
ATOM 651 C CA . ASP A 1 81 ? -3.912 4.580 -22.246 1.00 24.36 104 ASP A CA 1
ATOM 652 C C . ASP A 1 81 ? -3.178 5.097 -21.015 1.00 26.06 104 ASP A C 1
ATOM 653 O O . ASP A 1 81 ? -3.191 4.454 -19.959 1.00 20.16 104 ASP A O 1
ATOM 658 N N . LYS A 1 82 ? -2.559 6.267 -21.145 1.00 23.49 105 LYS A N 1
ATOM 659 C CA . LYS A 1 82 ? -1.740 6.841 -20.089 1.00 23.96 105 LYS A CA 1
ATOM 660 C C . LYS A 1 82 ? -2.526 7.752 -19.150 1.00 22.66 105 LYS A C 1
ATOM 661 O O . LYS A 1 82 ? -1.917 8.444 -18.328 1.00 26.07 105 LYS A O 1
ATOM 667 N N . ASN A 1 83 ? -3.852 7.751 -19.231 1.00 19.85 106 ASN A N 1
ATOM 668 C CA . ASN A 1 83 ? -4.661 8.575 -18.347 1.00 16.44 106 ASN A CA 1
ATOM 669 C C . ASN A 1 83 ? -5.008 7.791 -17.086 1.00 16.57 106 ASN A C 1
ATOM 670 O O . ASN A 1 83 ? -4.920 6.562 -17.041 1.00 15.50 106 ASN A O 1
ATOM 675 N N . ASN A 1 84 ? -5.400 8.525 -16.053 1.00 15.56 107 ASN A N 1
ATOM 676 C CA . ASN A 1 84 ? -5.849 7.937 -14.803 1.00 13.50 107 ASN A CA 1
ATOM 677 C C . ASN A 1 84 ? -7.371 7.902 -14.783 1.00 14.78 107 ASN A C 1
ATOM 678 O O . ASN A 1 84 ? -8.046 8.473 -15.645 1.00 14.41 107 ASN A O 1
ATOM 683 N N . ALA A 1 85 ? -7.911 7.216 -13.784 1.00 7.86 108 ALA A N 1
ATOM 684 C CA . ALA A 1 85 ? -9.338 7.250 -13.496 1.00 11.45 108 ALA A CA 1
ATOM 685 C C . ALA A 1 85 ? -9.455 7.642 -12.031 1.00 11.75 108 ALA A C 1
ATOM 686 O O . ALA A 1 85 ? -9.012 6.898 -11.150 1.00 11.40 108 ALA A O 1
ATOM 688 N N . SER A 1 86 ? -10.018 8.824 -11.773 1.00 9.75 109 SER A N 1
ATOM 689 C CA . SER A 1 86 ? -9.902 9.405 -10.441 1.00 11.66 109 SER A CA 1
ATOM 690 C C . SER A 1 86 ? -10.611 8.578 -9.378 1.00 10.45 109 SER A C 1
ATOM 691 O O . SER A 1 86 ? -10.212 8.624 -8.205 1.00 8.91 109 SER A O 1
ATOM 694 N N . ASP A 1 87 ? -11.660 7.831 -9.742 1.00 8.11 110 ASP A N 1
ATOM 695 C CA . ASP A 1 87 ? -12.273 6.984 -8.727 1.00 10.20 110 ASP A CA 1
ATOM 696 C C . ASP A 1 87 ? -11.347 5.838 -8.352 1.00 7.93 110 ASP A C 1
ATOM 697 O O . ASP A 1 87 ? -11.283 5.454 -7.183 1.00 7.12 110 ASP A O 1
ATOM 702 N N . GLY A 1 88 ? -10.610 5.291 -9.321 1.00 9.89 111 GLY A N 1
ATOM 703 C CA . GLY A 1 88 ? -9.664 4.233 -8.995 1.00 8.55 111 GLY A CA 1
ATOM 704 C C . GLY A 1 88 ? -8.551 4.720 -8.085 1.00 9.28 111 GLY A C 1
ATOM 705 O O . GLY A 1 88 ? -8.230 4.074 -7.084 1.00 8.96 111 GLY A O 1
ATOM 706 N N . ASP A 1 89 ? -7.946 5.870 -8.425 1.00 8.49 112 ASP A N 1
ATOM 707 C CA . ASP A 1 89 ? -6.928 6.465 -7.556 1.00 10.29 112 ASP A CA 1
ATOM 708 C C . ASP A 1 89 ? -7.468 6.679 -6.149 1.00 8.50 112 ASP A C 1
ATOM 709 O O . ASP A 1 89 ? -6.762 6.454 -5.158 1.00 8.42 112 ASP A O 1
ATOM 714 N N . THR A 1 90 ? -8.703 7.172 -6.051 1.00 6.75 113 THR A N 1
ATOM 715 C CA . THR A 1 90 ? -9.315 7.426 -4.751 1.00 7.12 113 THR A CA 1
ATOM 716 C C . THR A 1 90 ? -9.476 6.138 -3.956 1.00 8.86 113 THR A C 1
ATOM 717 O O . THR A 1 90 ? -9.176 6.093 -2.754 1.00 7.86 113 THR A O 1
ATOM 721 N N . LEU A 1 91 ? -9.985 5.085 -4.608 1.00 6.65 114 LEU A N 1
ATOM 722 C CA . LEU A 1 91 ? -10.228 3.822 -3.917 1.00 9.07 114 LEU A CA 1
ATOM 723 C C . LEU A 1 91 ? -8.933 3.235 -3.383 1.00 8.21 114 LEU A C 1
ATOM 724 O O . LEU A 1 91 ? -8.893 2.711 -2.258 1.00 8.39 114 LEU A O 1
ATOM 729 N N . ILE A 1 92 ? -7.868 3.316 -4.185 1.00 7.25 115 ILE A N 1
ATOM 730 C CA . ILE A 1 92 ? -6.549 2.844 -3.764 1.00 10.50 115 ILE A CA 1
ATOM 731 C C . ILE A 1 92 ? -6.066 3.629 -2.550 1.00 10.71 115 ILE A C 1
ATOM 732 O O . ILE A 1 92 ? -5.606 3.049 -1.560 1.00 7.81 115 ILE A O 1
ATOM 737 N N . ALA A 1 93 ? -6.155 4.964 -2.610 1.00 8.79 116 ALA A N 1
ATOM 738 C CA . ALA A 1 93 ? -5.688 5.774 -1.488 1.00 7.57 116 ALA A CA 1
ATOM 739 C C . ALA A 1 93 ? -6.523 5.516 -0.243 1.00 7.18 116 ALA A C 1
ATOM 740 O O . ALA A 1 93 ? -6.009 5.549 0.882 1.00 7.19 116 ALA A O 1
ATOM 742 N N . TRP A 1 94 ? -7.824 5.305 -0.428 1.00 5.68 117 TRP A N 1
ATOM 743 C CA . TRP A 1 94 ? -8.717 5.028 0.693 1.00 8.03 117 TRP A CA 1
ATOM 744 C C . TRP A 1 94 ? -8.395 3.679 1.319 1.00 9.04 117 TRP A C 1
ATOM 745 O O . TRP A 1 94 ? -8.323 3.557 2.549 1.00 7.98 117 TRP A O 1
ATOM 756 N N . ALA A 1 95 ? -8.177 2.658 0.484 1.00 6.82 118 ALA A N 1
ATOM 757 C CA . ALA A 1 95 ? -7.800 1.348 1.003 1.00 8.99 118 ALA A CA 1
ATOM 758 C C . ALA A 1 95 ? -6.502 1.418 1.808 1.00 8.06 118 ALA A C 1
ATOM 759 O O . ALA A 1 95 ? -6.379 0.768 2.858 1.00 10.04 118 ALA A O 1
ATOM 761 N N . LEU A 1 96 ? -5.527 2.200 1.331 1.00 8.79 119 LEU A N 1
ATOM 762 C CA . LEU A 1 96 ? -4.261 2.353 2.052 1.00 8.00 119 LEU A CA 1
ATOM 763 C C . LEU A 1 96 ? -4.467 3.014 3.406 1.00 9.26 119 LEU A C 1
ATOM 764 O O . LEU A 1 96 ? -3.870 2.596 4.406 1.00 7.39 119 LEU A O 1
ATOM 769 N N . LEU A 1 97 ? -5.299 4.056 3.461 1.00 8.42 120 LEU A N 1
ATOM 770 C CA . LEU A 1 97 ? -5.619 4.673 4.744 1.00 8.54 120 LEU A CA 1
ATOM 771 C C . LEU A 1 97 ? -6.229 3.652 5.701 1.00 12.25 120 LEU A C 1
ATOM 772 O O . LEU A 1 97 ? -5.844 3.563 6.877 1.00 11.77 120 LEU A O 1
ATOM 777 N N . ARG A 1 98 ? -7.167 2.844 5.205 1.00 10.14 121 ARG A N 1
ATOM 778 C CA . ARG A 1 98 ? -7.802 1.847 6.057 1.00 9.66 121 ARG A CA 1
ATOM 779 C C . ARG A 1 98 ? -6.829 0.739 6.446 1.00 11.62 121 ARG A C 1
ATOM 780 O O . ARG A 1 98 ? -6.931 0.181 7.548 1.00 11.35 121 ARG A O 1
ATOM 788 N N . ALA A 1 99 ? -5.865 0.434 5.581 1.00 8.38 122 ALA A N 1
ATOM 789 C CA . ALA A 1 99 ? -4.855 -0.565 5.913 1.00 10.75 122 ALA A CA 1
ATOM 790 C C . ALA A 1 99 ? -3.981 -0.112 7.077 1.00 11.78 122 ALA A C 1
ATOM 791 O O . ALA A 1 99 ? -3.585 -0.927 7.919 1.00 10.08 122 ALA A O 1
ATOM 793 N N . GLN A 1 100 ? -3.648 1.182 7.132 1.00 11.56 123 GLN A N 1
ATOM 794 C CA . GLN A 1 100 ? -2.870 1.681 8.263 1.00 12.55 123 GLN A CA 1
ATOM 795 C C . GLN A 1 100 ? -3.594 1.420 9.573 1.00 12.75 123 GLN A C 1
ATOM 796 O O . GLN A 1 100 ? -2.979 1.010 10.564 1.00 14.19 123 GLN A O 1
ATOM 802 N N . LYS A 1 101 ? -4.896 1.691 9.605 1.00 12.80 124 LYS A N 1
ATOM 803 C CA . LYS A 1 101 ? -5.652 1.494 10.835 1.00 15.74 124 LYS A CA 1
ATOM 804 C C . LYS A 1 101 ? -5.752 0.019 11.180 1.00 15.60 124 LYS A C 1
ATOM 805 O O . LYS A 1 101 ? -5.584 -0.367 12.341 1.00 15.99 124 LYS A O 1
ATOM 811 N N . GLN A 1 102 ? -6.009 -0.818 10.176 1.00 10.78 125 GLN A N 1
ATOM 812 C CA . GLN A 1 102 ? -6.211 -2.240 10.420 1.00 10.74 125 GLN A CA 1
ATOM 813 C C . GLN A 1 102 ? -4.951 -2.894 10.972 1.00 14.67 125 GLN A C 1
ATOM 814 O O . GLN A 1 102 ? -5.007 -3.647 11.950 1.00 14.51 125 GLN A O 1
ATOM 820 N N . TRP A 1 103 ? -3.801 -2.623 10.355 1.00 11.71 126 TRP A N 1
ATOM 821 C CA . TRP A 1 103 ? -2.570 -3.324 10.694 1.00 13.86 126 TRP A CA 1
ATOM 822 C C . TRP A 1 103 ? -1.560 -2.454 11.430 1.00 14.49 126 TRP A C 1
ATOM 823 O O . TRP A 1 103 ? -0.455 -2.930 11.719 1.00 13.52 126 TRP A O 1
ATOM 834 N N . GLN A 1 104 ? -1.916 -1.207 11.746 1.00 14.65 127 GLN A N 1
ATOM 835 C CA . GLN A 1 104 ? -1.101 -0.318 12.576 1.00 17.18 127 GLN A CA 1
ATOM 836 C C . GLN A 1 104 ? 0.290 -0.123 11.976 1.00 17.70 127 GLN A C 1
ATOM 837 O O . GLN A 1 104 ? 1.313 -0.306 12.636 1.00 17.54 127 GLN A O 1
ATOM 843 N N . ASP A 1 105 ? 0.317 0.261 10.702 1.00 12.61 128 ASP A N 1
ATOM 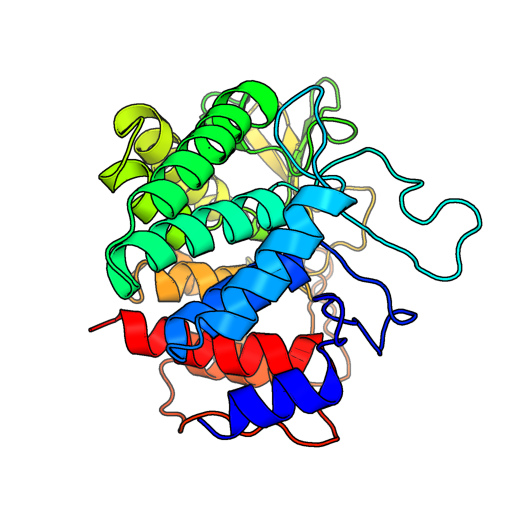844 C CA . ASP A 1 105 ? 1.557 0.467 9.966 1.00 14.08 128 ASP A CA 1
ATOM 845 C C . ASP A 1 105 ? 1.453 1.789 9.219 1.00 16.21 128 ASP A C 1
ATOM 846 O O . ASP A 1 105 ? 0.729 1.880 8.221 1.00 12.48 128 ASP A O 1
ATOM 851 N N . LYS A 1 106 ? 2.201 2.796 9.689 1.00 15.30 129 LYS A N 1
ATOM 852 C CA . LYS A 1 106 ? 2.135 4.141 9.119 1.00 15.54 129 LYS A CA 1
ATOM 853 C C . LYS A 1 106 ? 2.576 4.199 7.662 1.00 14.24 129 LYS A C 1
ATOM 854 O O . LYS A 1 106 ? 2.235 5.167 6.971 1.00 15.93 129 LYS A O 1
ATOM 860 N N . ARG A 1 107 ? 3.321 3.204 7.178 1.00 14.27 130 ARG A N 1
ATOM 861 C CA . ARG A 1 107 ? 3.767 3.232 5.786 1.00 15.74 130 ARG A CA 1
ATOM 862 C C . ARG A 1 107 ? 2.585 3.227 4.816 1.00 12.31 130 ARG A C 1
ATOM 863 O O . ARG A 1 107 ? 2.638 3.886 3.767 1.00 12.05 130 ARG A O 1
ATOM 871 N N . TYR A 1 108 ? 1.496 2.539 5.163 1.00 10.10 131 TYR A N 1
ATOM 872 C CA . TYR A 1 108 ? 0.313 2.581 4.304 1.00 8.46 131 TYR A CA 1
ATOM 873 C C . TYR A 1 108 ? -0.296 3.978 4.266 1.00 10.64 131 TYR A C 1
ATOM 874 O O . TYR A 1 108 ? -0.783 4.423 3.218 1.00 9.24 131 TYR A O 1
ATOM 883 N N . ALA A 1 109 ? -0.299 4.673 5.400 1.00 8.48 132 ALA A N 1
ATOM 884 C CA . ALA A 1 109 ? -0.860 6.019 5.442 1.00 9.20 132 ALA A CA 1
ATOM 885 C C . ALA A 1 109 ? 0.037 7.020 4.726 1.00 12.03 132 ALA A C 1
ATOM 886 O O . ALA A 1 109 ? -0.463 7.959 4.097 1.00 9.74 132 ALA A O 1
ATOM 888 N N . ILE A 1 110 ? 1.358 6.834 4.802 1.00 10.81 133 ILE A N 1
ATOM 889 C CA . ILE A 1 110 ? 2.264 7.711 4.062 1.00 9.46 133 ILE A CA 1
ATOM 890 C C . ILE A 1 110 ? 2.051 7.547 2.564 1.00 9.87 133 ILE A C 1
ATOM 891 O O . ILE A 1 110 ? 2.075 8.529 1.814 1.00 8.38 133 ILE A O 1
ATOM 896 N N . ALA A 1 111 ? 1.784 6.314 2.113 1.00 10.05 134 ALA A N 1
ATOM 897 C CA . ALA A 1 111 ? 1.465 6.100 0.704 1.00 10.87 134 ALA A CA 1
ATOM 898 C C . ALA A 1 111 ? 0.148 6.772 0.331 1.00 8.76 134 ALA A C 1
ATOM 899 O O . ALA A 1 111 ? 0.045 7.417 -0.722 1.00 10.57 134 ALA A O 1
ATOM 901 N N . SER A 1 112 ? -0.868 6.625 1.180 1.00 7.49 135 SER A N 1
ATOM 902 C CA . SER A 1 112 ? -2.154 7.267 0.931 1.00 8.78 135 SER A CA 1
ATOM 903 C C . SER A 1 112 ? -1.994 8.774 0.779 1.00 8.83 135 SER A C 1
ATOM 904 O O . SER A 1 112 ? -2.550 9.379 -0.149 1.00 6.94 135 SER A O 1
ATOM 907 N N . ASP A 1 113 ? -1.226 9.393 1.685 1.00 7.72 136 ASP A N 1
ATOM 908 C CA . ASP A 1 113 ? -1.084 10.848 1.695 1.00 10.14 136 ASP A CA 1
ATOM 909 C C . ASP A 1 113 ? -0.548 11.377 0.367 1.00 8.86 136 ASP A C 1
ATOM 910 O O . ASP A 1 113 ? -0.936 12.465 -0.073 1.00 9.89 136 ASP A O 1
ATOM 915 N N . ALA A 1 114 ? 0.388 10.654 -0.256 1.00 8.90 137 ALA A N 1
ATOM 916 C CA . ALA A 1 114 ? 0.932 11.103 -1.532 1.00 10.78 137 ALA A CA 1
ATOM 917 C C . ALA A 1 114 ? -0.141 11.108 -2.611 1.00 9.87 137 ALA A C 1
ATOM 918 O O . ALA A 1 114 ? -0.220 12.049 -3.415 1.00 10.22 137 ALA A O 1
ATOM 920 N N . ILE A 1 115 ? -0.979 10.068 -2.634 1.00 8.38 138 ILE A N 1
ATOM 921 C CA . ILE A 1 115 ? -2.031 9.950 -3.640 1.00 8.41 138 ILE A CA 1
ATOM 922 C C . ILE A 1 115 ? -3.110 11.000 -3.419 1.00 8.25 138 ILE A C 1
ATOM 923 O O . ILE A 1 115 ? -3.571 11.630 -4.379 1.00 8.23 138 ILE A O 1
ATOM 928 N N . THR A 1 116 ? -3.531 11.217 -2.162 1.00 7.75 139 THR A N 1
ATOM 929 C CA . THR A 1 116 ? -4.565 12.226 -1.937 1.00 7.97 139 THR A CA 1
ATOM 930 C C . THR A 1 116 ? -4.050 13.624 -2.262 1.00 9.18 139 THR A C 1
ATOM 931 O O . THR A 1 116 ? -4.794 14.446 -2.803 1.00 7.30 139 THR A O 1
ATOM 935 N N . ALA A 1 117 ? -2.781 13.913 -1.959 1.00 7.42 140 ALA A N 1
ATOM 936 C CA . ALA A 1 117 ? -2.222 15.199 -2.375 1.00 9.29 140 ALA A CA 1
ATOM 937 C C . ALA A 1 117 ? -2.192 15.314 -3.895 1.00 10.79 140 ALA A C 1
ATOM 938 O O . ALA A 1 117 ? -2.488 16.384 -4.451 1.00 10.44 140 ALA A O 1
ATOM 940 N N . SER A 1 118 ? -1.860 14.216 -4.582 1.00 9.47 141 SER A N 1
ATOM 941 C CA . SER A 1 118 ? -1.887 14.208 -6.045 1.00 9.15 141 SER A CA 1
ATOM 942 C C . SER A 1 118 ? -3.300 14.404 -6.583 1.00 8.44 141 SER A C 1
ATOM 943 O O . SER A 1 118 ? -3.499 15.086 -7.596 1.00 11.94 141 SER A O 1
ATOM 946 N N . LEU A 1 119 ? -4.292 13.796 -5.942 1.00 7.57 142 LEU A N 1
ATOM 947 C CA . LEU A 1 119 ? -5.663 13.992 -6.394 1.00 7.79 142 LEU A CA 1
ATOM 948 C C . LEU A 1 119 ? -6.068 15.461 -6.310 1.00 9.25 142 LEU A C 1
ATOM 949 O O . LEU A 1 119 ? -6.665 15.999 -7.244 1.00 8.32 142 LEU A O 1
ATOM 954 N N . LEU A 1 120 ? -5.768 16.125 -5.187 1.00 8.37 143 LEU A N 1
ATOM 955 C CA . LEU A 1 120 ? -6.126 17.537 -5.081 1.00 10.28 143 LEU A CA 1
ATOM 956 C C . LEU A 1 120 ? -5.360 18.377 -6.097 1.00 10.02 143 LEU A C 1
ATOM 957 O O . LEU A 1 120 ? -5.928 19.288 -6.719 1.00 10.46 143 LEU A O 1
ATOM 962 N N . LYS A 1 121 ? -4.072 18.083 -6.288 1.00 7.35 144 LYS A N 1
ATOM 963 C CA . LYS A 1 121 ? -3.259 18.939 -7.143 1.00 9.93 144 LYS A CA 1
ATOM 964 C C . LYS A 1 121 ? -3.640 18.799 -8.617 1.00 11.62 144 LYS A C 1
ATOM 965 O O . LYS A 1 121 ? -3.727 19.800 -9.339 1.00 9.88 144 LYS A O 1
ATOM 971 N N . TYR A 1 122 ? -3.885 17.572 -9.082 1.00 11.06 145 TYR A N 1
ATOM 972 C CA . TYR A 1 122 ? -4.024 17.310 -10.511 1.00 10.82 145 TYR A CA 1
ATOM 973 C C . TYR A 1 122 ? -5.435 17.026 -11.000 1.00 10.61 145 TYR A C 1
ATOM 974 O O . TYR 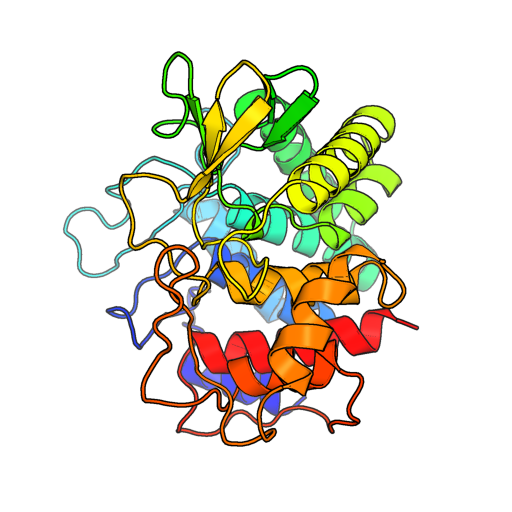A 1 122 ? -5.673 17.136 -12.209 1.00 8.57 145 TYR A O 1
ATOM 983 N N . THR A 1 123 ? -6.367 16.620 -10.134 1.00 9.09 146 THR A N 1
ATOM 984 C CA . THR A 1 123 ? -7.705 16.285 -10.614 1.00 10.60 146 THR A CA 1
ATOM 985 C C . THR A 1 123 ? -8.798 17.227 -10.127 1.00 9.94 146 THR A C 1
ATOM 986 O O . THR A 1 123 ? -9.912 17.182 -10.666 1.00 10.44 146 THR A O 1
ATOM 990 N N . VAL A 1 124 ? -8.528 18.069 -9.136 1.00 9.80 147 VAL A N 1
ATOM 991 C CA . VAL A 1 124 ? -9.547 18.956 -8.583 1.00 8.28 147 VAL A CA 1
ATOM 992 C C . VAL A 1 124 ? -9.348 20.343 -9.166 1.00 9.90 147 VAL A C 1
ATOM 993 O O . VAL A 1 124 ? -8.236 20.893 -9.126 1.00 8.97 147 VAL A O 1
ATOM 997 N N . VAL A 1 125 ? -10.420 20.901 -9.728 1.00 7.33 148 VAL A N 1
ATOM 998 C CA . VAL A 1 125 ? -10.362 22.214 -10.351 1.00 10.12 148 VAL A CA 1
ATOM 999 C C . VAL A 1 125 ? -11.500 23.070 -9.816 1.00 8.20 148 VAL A C 1
ATOM 1000 O O . VAL A 1 125 ? -12.470 22.575 -9.239 1.00 9.91 148 VAL A O 1
ATOM 1004 N N . THR A 1 126 ? -11.341 24.379 -9.986 1.00 8.49 149 THR A N 1
ATOM 1005 C CA . THR A 1 126 ? -12.389 25.346 -9.697 1.00 9.72 149 THR A CA 1
ATOM 1006 C C . THR A 1 126 ? -13.191 25.578 -10.969 1.00 10.97 149 THR A C 1
ATOM 1007 O O . THR A 1 126 ? -12.619 25.955 -11.996 1.00 10.39 149 THR A O 1
ATOM 1011 N N . PHE A 1 127 ? -14.509 25.379 -10.902 1.00 8.87 150 PHE A N 1
ATOM 1012 C CA . PHE A 1 127 ? -15.353 25.474 -12.092 1.00 7.50 150 PHE A CA 1
ATOM 1013 C C . PHE A 1 127 ? -16.795 25.705 -11.662 1.00 9.09 150 PHE A C 1
ATOM 1014 O O . PHE A 1 127 ? -17.267 25.067 -10.719 1.00 9.70 150 PHE A O 1
ATOM 1022 N N . ALA A 1 128 ? -17.487 26.620 -12.352 1.00 11.15 151 ALA A N 1
ATOM 1023 C CA . ALA A 1 128 ? -18.878 26.963 -12.022 1.00 10.44 151 ALA A CA 1
ATOM 1024 C C . ALA A 1 128 ? -19.039 27.312 -10.538 1.00 11.49 151 ALA A C 1
ATOM 1025 O O . ALA A 1 128 ? -20.054 27.009 -9.902 1.00 11.05 151 ALA A O 1
ATOM 1027 N N . GLY A 1 129 ? -18.029 27.967 -9.974 1.00 12.00 152 GLY A N 1
ATOM 1028 C CA . GLY A 1 129 ? -18.105 28.409 -8.596 1.00 10.37 152 GLY A CA 1
ATOM 1029 C C . GLY A 1 129 ? -17.908 27.343 -7.543 1.00 13.62 152 GLY A C 1
ATOM 1030 O O . GLY A 1 129 ? -18.202 27.596 -6.367 1.00 14.52 152 GLY A O 1
ATOM 1031 N N . ARG A 1 130 ? -17.417 26.162 -7.915 1.00 9.04 153 ARG A N 1
ATOM 1032 C CA . ARG A 1 130 ? -17.252 25.060 -6.978 1.00 8.49 153 ARG A CA 1
ATOM 1033 C C . ARG A 1 130 ? -15.946 24.326 -7.256 1.00 9.76 153 ARG A C 1
ATOM 1034 O O . ARG A 1 130 ? -15.351 24.463 -8.328 1.00 9.20 153 ARG A O 1
ATOM 1042 N N . GLN A 1 131 ? -15.498 23.557 -6.257 1.00 6.22 154 GLN A N 1
ATOM 1043 C CA . GLN A 1 131 ? -14.409 22.607 -6.438 1.00 8.43 154 GLN A CA 1
ATOM 1044 C C . GLN A 1 131 ? -14.997 21.309 -6.965 1.00 8.86 154 GLN A C 1
ATOM 1045 O O . GLN A 1 131 ? -15.964 20.800 -6.397 1.00 8.78 154 GLN A O 1
ATOM 1051 N N . VAL A 1 132 ? -14.421 20.784 -8.048 1.00 7.80 155 VAL A N 1
ATOM 1052 C CA . VAL A 1 132 ? -14.917 19.566 -8.686 1.00 8.70 155 VAL A CA 1
ATOM 1053 C C . VAL A 1 132 ? -13.734 18.661 -9.016 1.00 8.79 155 VAL A C 1
ATOM 1054 O O . VAL A 1 132 ? -12.664 19.134 -9.413 1.00 8.32 155 VAL A O 1
ATOM 1058 N N . MET A 1 133 ? -13.936 17.353 -8.859 1.00 8.20 156 MET A N 1
ATOM 1059 C CA . MET A 1 133 ? -12.949 16.351 -9.236 1.00 8.05 156 MET A CA 1
ATOM 1060 C C . MET A 1 133 ? -13.242 15.847 -10.648 1.00 11.82 156 MET A C 1
ATOM 1061 O O . MET A 1 133 ? -14.333 15.327 -10.916 1.00 8.33 156 MET A O 1
ATOM 1066 N N . LEU A 1 134 ? -12.275 16.028 -11.543 1.00 10.05 157 LEU A N 1
ATOM 1067 C CA . LEU A 1 134 ? -12.369 15.519 -12.904 1.00 8.08 157 LEU A CA 1
ATOM 1068 C C . LEU A 1 134 ? -12.289 13.992 -12.911 1.00 8.95 157 LEU A C 1
ATOM 1069 O O . LEU A 1 134 ? -11.668 13.397 -12.027 1.00 11.00 157 LEU A O 1
ATOM 1074 N N . PRO A 1 135 ? -12.894 13.332 -13.911 1.00 7.06 158 PRO A N 1
ATOM 1075 C CA . PRO A 1 135 ? -12.758 11.863 -14.004 1.00 10.04 158 PRO A CA 1
ATOM 1076 C C . PRO A 1 135 ? -11.342 11.406 -14.308 1.00 12.11 158 PRO A C 1
ATOM 1077 O O . PRO A 1 135 ? -11.021 10.237 -14.065 1.00 11.24 158 PRO A O 1
ATOM 1081 N N . GLY A 1 136 ? -10.519 12.281 -14.878 1.00 11.87 159 GLY A N 1
ATOM 1082 C CA . GLY A 1 136 ? -9.125 11.992 -15.167 1.00 11.73 159 GLY A CA 1
ATOM 1083 C C . GLY A 1 136 ? -8.411 13.293 -15.454 1.00 11.33 159 GLY A C 1
ATOM 1084 O O . GLY A 1 136 ? -9.046 14.318 -15.723 1.00 10.97 159 GLY A O 1
ATOM 1085 N N . VAL A 1 137 ? -7.077 13.249 -15.372 1.00 11.01 160 VAL A N 1
ATOM 1086 C CA . VAL A 1 137 ? -6.293 14.475 -15.536 1.00 11.13 160 VAL A CA 1
ATOM 1087 C C . VAL A 1 137 ? -6.487 15.062 -16.930 1.00 15.88 160 VAL A C 1
ATOM 1088 O O . VAL A 1 137 ? -6.564 16.287 -17.096 1.00 15.25 160 VAL A O 1
ATOM 1092 N N . LYS A 1 138 ? -6.584 14.211 -17.951 1.00 13.51 161 LYS A N 1
ATOM 1093 C CA . LYS A 1 138 ? -6.759 14.683 -19.321 1.00 15.63 161 LYS A CA 1
ATOM 1094 C C . LYS A 1 138 ? -8.061 14.164 -19.916 1.00 16.98 161 LYS A C 1
ATOM 1095 O O . LYS A 1 138 ? -8.542 13.089 -19.553 1.00 15.66 161 LYS A O 1
ATOM 1101 N N . GLY A 1 139 ? -8.613 14.932 -20.858 1.00 12.50 162 GLY A N 1
ATOM 1102 C CA . GLY A 1 139 ? -9.695 14.466 -21.696 1.00 16.75 162 GLY A CA 1
ATOM 1103 C C . GLY A 1 139 ? -11.085 14.883 -21.266 1.00 19.62 162 GLY A C 1
ATOM 1104 O O . GLY A 1 139 ? -12.035 14.683 -22.040 1.00 17.81 162 GLY A O 1
ATOM 1105 N N . PHE A 1 140 ? -11.239 15.456 -20.071 1.00 10.57 163 PHE A N 1
ATOM 1106 C CA . PHE A 1 140 ? -12.562 15.785 -19.556 1.00 13.37 163 PHE A CA 1
ATOM 1107 C C . PHE A 1 140 ? -12.776 17.272 -19.357 1.00 15.65 163 PHE A C 1
ATOM 1108 O O . PHE A 1 140 ? -13.889 17.676 -18.993 1.00 12.83 163 PHE A O 1
ATOM 1116 N N . ASN A 1 141 ? -11.748 18.088 -19.570 1.00 15.37 164 ASN A N 1
ATOM 1117 C CA . ASN A 1 141 ? -11.854 19.531 -19.429 1.00 19.61 164 ASN A CA 1
ATOM 1118 C C . ASN A 1 141 ? -12.038 20.047 -20.845 1.00 23.34 164 ASN A C 1
ATOM 1119 O O . ASN A 1 141 ? -11.087 20.235 -21.600 1.00 26.67 164 ASN A O 1
ATOM 1124 N N . LEU A 1 142 ? -13.286 20.175 -21.228 1.00 19.94 165 LEU A N 1
ATOM 1125 C CA . LEU A 1 142 ? -13.648 20.887 -22.425 1.00 20.57 165 LEU A CA 1
ATOM 1126 C C . LEU A 1 142 ? -13.707 22.346 -21.979 1.00 30.64 165 LEU A C 1
ATOM 1127 O O . LEU A 1 142 ? -13.683 22.634 -20.781 1.00 39.73 165 LEU A O 1
ATOM 1132 N N . ASN A 1 143 ? -13.675 23.266 -22.922 1.00 31.83 166 ASN A N 1
ATOM 1133 C CA . ASN A 1 143 ? -13.386 24.639 -22.517 1.00 25.47 166 ASN A CA 1
ATOM 1134 C C . ASN A 1 143 ? -14.431 25.174 -21.536 1.00 20.82 166 ASN A C 1
ATOM 1135 O O . ASN A 1 143 ? -14.127 25.390 -20.355 1.00 21.62 166 ASN A O 1
ATOM 1140 N N . ASP A 1 144 ? -15.663 25.362 -21.994 1.00 17.36 167 ASP A N 1
ATOM 1141 C CA . ASP A 1 144 ? -16.709 25.865 -21.121 1.00 12.84 167 ASP A CA 1
ATOM 1142 C C . ASP A 1 144 ? -17.567 24.758 -20.525 1.00 10.71 167 ASP A C 1
ATOM 1143 O O . ASP A 1 144 ? -18.581 25.058 -19.892 1.00 6.93 167 ASP A O 1
ATOM 1148 N N . HIS A 1 145 ? -17.180 23.492 -20.706 1.00 9.44 168 HIS A N 1
ATOM 1149 C CA . HIS A 1 145 ? -17.847 22.358 -20.081 1.00 10.27 168 HIS A CA 1
ATOM 1150 C C . HIS A 1 145 ? -16.806 21.436 -19.468 1.00 10.18 168 HIS A C 1
ATOM 1151 O O . HIS A 1 145 ? -15.709 21.282 -20.003 1.00 11.41 168 HIS A O 1
ATOM 1158 N N . LEU A 1 146 ? -17.176 20.794 -18.367 1.00 8.12 169 LEU A N 1
ATOM 1159 C CA . LEU A 1 146 ? -16.464 19.628 -17.869 1.00 8.71 169 LEU A CA 1
ATOM 1160 C C . LEU A 1 146 ? -17.358 18.407 -18.005 1.00 9.87 169 LEU A C 1
ATOM 1161 O O . LEU A 1 146 ? -18.555 18.466 -17.707 1.00 10.17 169 LEU A O 1
ATOM 1166 N N . ASN A 1 147 ? -16.780 17.304 -18.460 1.00 7.62 170 ASN A N 1
ATOM 1167 C CA . ASN A 1 147 ? -17.471 16.023 -18.451 1.00 6.79 170 ASN A CA 1
ATOM 1168 C C . ASN A 1 147 ? -17.150 15.331 -17.140 1.00 8.37 170 ASN A C 1
ATOM 1169 O O . ASN A 1 147 ? -16.011 14.925 -16.905 1.00 6.16 170 ASN A O 1
ATOM 1174 N N . LEU A 1 148 ? -18.149 15.218 -16.277 1.00 7.90 171 LEU A N 1
ATOM 1175 C CA . LEU A 1 148 ? -17.975 14.666 -14.943 1.00 5.56 171 LEU A CA 1
ATOM 1176 C C . LEU A 1 148 ? -18.665 13.313 -14.852 1.00 6.32 171 LEU A C 1
ATOM 1177 O O . LEU A 1 148 ? -19.557 12.987 -15.640 1.00 6.34 171 LEU A O 1
ATOM 1182 N N . ASN A 1 149 ? -18.243 12.522 -13.874 1.00 6.04 172 ASN A N 1
ATOM 1183 C CA . ASN A 1 149 ? -18.886 11.245 -13.583 1.00 6.37 172 ASN A CA 1
ATOM 1184 C C . ASN A 1 149 ? -19.238 11.275 -12.099 1.00 5.97 172 ASN A C 1
ATOM 1185 O O . ASN A 1 149 ? -18.347 11.130 -11.245 1.00 6.44 172 ASN A O 1
ATOM 1190 N N . PRO A 1 150 ? -20.500 11.525 -11.745 1.00 6.55 173 PRO A N 1
ATOM 1191 C CA . PRO A 1 150 ? -20.826 11.659 -10.318 1.00 5.94 173 PRO A CA 1
ATOM 1192 C C . PRO A 1 150 ? -20.607 10.391 -9.520 1.00 7.79 173 PRO A C 1
ATOM 1193 O O . PRO A 1 150 ? -20.503 10.476 -8.290 1.00 6.66 173 PRO A O 1
ATOM 1197 N N . SER A 1 151 ? -20.509 9.226 -10.169 1.00 6.11 174 SER A N 1
ATOM 1198 C CA . SER A 1 151 ? -20.144 8.007 -9.452 1.00 5.25 174 SER A CA 1
ATOM 1199 C C . SER A 1 151 ? -18.677 7.994 -9.032 1.00 6.65 174 SER A C 1
ATOM 1200 O O . SER A 1 151 ? -18.266 7.079 -8.314 1.00 8.18 174 SER A O 1
ATOM 1203 N N . TYR A 1 152 ? -17.884 8.982 -9.457 1.00 6.09 175 TYR A N 1
ATOM 1204 C CA . TYR A 1 152 ? -16.533 9.176 -8.933 1.00 8.16 175 TYR A CA 1
ATOM 1205 C C . TYR A 1 152 ? -16.505 10.105 -7.719 1.00 8.65 175 TYR A C 1
ATOM 1206 O O . TYR A 1 152 ? -15.422 10.360 -7.170 1.00 9.43 175 TYR A O 1
ATOM 1215 N N . PHE A 1 153 ? -17.656 10.623 -7.284 1.00 7.80 176 PHE A N 1
ATOM 1216 C CA . PHE A 1 153 ? -17.726 11.409 -6.042 1.00 7.20 176 PHE A CA 1
ATOM 1217 C C . PHE A 1 153 ? -17.832 10.429 -4.872 1.00 9.21 176 PHE A C 1
ATOM 1218 O O . PHE A 1 153 ? -18.911 10.166 -4.336 1.00 8.58 176 PHE A O 1
ATOM 1226 N N . ILE A 1 154 ? -16.693 9.883 -4.456 1.00 7.64 177 ILE A N 1
ATOM 1227 C CA . ILE A 1 154 ? -16.695 8.770 -3.478 1.00 7.83 177 ILE A CA 1
ATOM 1228 C C . ILE A 1 154 ? -16.730 9.405 -2.091 1.00 8.28 177 ILE A C 1
ATOM 1229 O O . ILE A 1 154 ? -15.725 9.515 -1.381 1.00 8.55 177 ILE A O 1
ATOM 1234 N N . PHE A 1 155 ? -17.935 9.796 -1.681 1.00 8.37 178 PHE A N 1
ATOM 1235 C CA . PHE A 1 155 ? -18.117 10.542 -0.438 1.00 9.69 178 PHE A CA 1
ATOM 1236 C C . PHE A 1 155 ? -17.496 9.883 0.792 1.00 10.12 178 PHE A C 1
ATOM 1237 O O . PHE A 1 155 ? -16.862 10.603 1.579 1.00 10.88 178 PHE A O 1
ATOM 1245 N N . PRO A 1 156 ? -17.613 8.569 1.027 1.00 9.49 179 PRO A N 1
ATOM 1246 C CA . PRO A 1 156 ? -17.009 8.026 2.257 1.00 10.74 179 PRO A CA 1
ATOM 1247 C C . PRO A 1 156 ? -15.486 8.063 2.241 1.00 10.61 179 PRO A C 1
ATOM 1248 O O . PRO A 1 156 ? -14.861 8.212 3.305 1.00 10.34 179 PRO A O 1
ATOM 1252 N N . ALA A 1 157 ? -14.872 7.932 1.064 1.00 7.75 180 ALA A N 1
ATOM 1253 C CA . ALA A 1 157 ? -13.430 8.099 0.960 1.00 8.18 180 ALA A CA 1
ATOM 1254 C C . ALA A 1 157 ? -13.023 9.534 1.261 1.00 7.75 180 ALA A C 1
ATOM 1255 O O . ALA A 1 157 ? -12.053 9.772 1.988 1.00 6.32 180 ALA A O 1
ATOM 1257 N N . TRP A 1 158 ? -13.746 10.509 0.694 1.00 5.95 181 TRP A N 1
ATOM 1258 C CA . TRP A 1 158 ? -13.397 11.909 0.916 1.00 7.28 181 TRP A CA 1
ATOM 1259 C C . TRP A 1 158 ? -13.477 12.271 2.396 1.00 9.46 181 TRP A C 1
ATOM 1260 O O . TRP A 1 158 ? -12.648 13.037 2.903 1.00 11.14 181 TRP A O 1
ATOM 1271 N N . ARG A 1 159 ? -14.478 11.739 3.102 1.00 10.40 182 ARG A N 1
ATOM 1272 C CA . ARG A 1 159 ? -14.584 12.015 4.532 1.00 8.76 182 ARG A CA 1
ATOM 1273 C C . ARG A 1 159 ? -13.387 11.427 5.273 1.00 11.07 182 ARG A C 1
ATOM 1274 O O . ARG A 1 159 ? -12.805 12.083 6.143 1.00 10.88 182 ARG A O 1
ATOM 1282 N N . ALA A 1 160 ? -12.981 10.206 4.908 1.00 9.66 183 ALA A N 1
ATOM 1283 C CA . ALA A 1 160 ? -11.801 9.600 5.516 1.00 9.56 183 ALA A CA 1
ATOM 1284 C C . ALA A 1 160 ? -10.551 10.419 5.234 1.00 10.53 183 ALA A C 1
ATOM 1285 O O . ALA A 1 160 ? -9.722 10.623 6.131 1.00 11.61 183 ALA A O 1
ATOM 1287 N N . PHE A 1 161 ? -10.389 10.888 3.992 1.00 6.81 184 PHE A N 1
ATOM 1288 C CA . PHE A 1 161 ? -9.237 11.732 3.673 1.00 7.43 184 PHE A CA 1
ATOM 1289 C C . PHE A 1 161 ? -9.197 12.957 4.580 1.00 8.70 184 PHE A C 1
ATOM 1290 O O . PHE A 1 161 ? -8.145 13.309 5.134 1.00 10.50 184 PHE A O 1
ATOM 1298 N N . ALA A 1 162 ? -10.341 13.631 4.723 1.00 7.09 185 ALA A N 1
ATOM 1299 C CA . ALA A 1 162 ? -10.389 14.864 5.505 1.00 8.57 185 ALA A CA 1
ATOM 1300 C C . ALA A 1 162 ? -9.976 14.645 6.955 1.00 11.79 185 ALA A C 1
ATOM 1301 O O . ALA A 1 162 ? -9.385 15.537 7.571 1.00 11.33 185 ALA A O 1
ATOM 1303 N N . GLU A 1 163 ? -10.291 13.481 7.523 1.00 10.38 186 GLU A N 1
ATOM 1304 C CA . GLU A 1 163 ? -9.895 13.201 8.900 1.00 12.54 186 GLU A CA 1
ATOM 1305 C C . GLU A 1 163 ? -8.387 13.066 9.060 1.00 14.11 186 GLU A C 1
ATOM 1306 O O . GLU A 1 163 ? -7.889 13.157 10.191 1.00 16.57 186 GLU A O 1
ATOM 1312 N N . ARG A 1 164 ? -7.668 12.810 7.968 1.00 9.26 187 ARG A N 1
ATOM 1313 C CA . ARG A 1 164 ? -6.240 12.522 7.917 1.00 12.88 187 ARG A CA 1
ATOM 1314 C C . ARG A 1 164 ? -5.420 13.729 7.476 1.00 13.93 187 ARG A C 1
ATOM 1315 O O . ARG A 1 164 ? -4.389 14.034 8.086 1.00 9.21 187 ARG A O 1
ATOM 1323 N N . THR A 1 165 ? -5.862 14.444 6.445 1.00 7.30 188 THR A N 1
ATOM 1324 C CA . THR A 1 165 ? -5.002 15.446 5.833 1.00 9.16 188 THR A CA 1
ATOM 1325 C C . THR A 1 165 ? -5.841 16.385 4.976 1.00 10.38 188 THR A C 1
ATOM 1326 O O . THR A 1 165 ? -6.919 16.008 4.495 1.00 8.40 188 THR A O 1
ATOM 1330 N N . HIS A 1 166 ? -5.333 17.612 4.796 1.00 6.87 189 HIS A N 1
ATOM 1331 C CA . HIS A 1 166 ? -5.976 18.622 3.954 1.00 7.11 189 HIS A CA 1
ATOM 1332 C C . HIS A 1 166 ? -7.469 18.702 4.265 1.00 7.92 189 HIS A C 1
ATOM 1333 O O . HIS A 1 166 ? -8.314 18.673 3.368 1.00 6.99 189 HIS A O 1
ATOM 1340 N N . LEU A 1 167 ? -7.791 18.781 5.561 1.00 6.58 190 LEU A N 1
ATOM 1341 C CA . LEU A 1 167 ? -9.190 18.690 5.979 1.00 7.33 190 LEU A CA 1
ATOM 1342 C C . LEU A 1 167 ? -10.075 19.690 5.242 1.00 7.21 190 LEU A C 1
ATOM 1343 O O . LEU A 1 167 ? -11.150 19.337 4.735 1.00 8.13 190 LEU A O 1
ATOM 1348 N N . THR A 1 168 ? -9.662 20.960 5.205 1.00 5.12 191 THR A N 1
ATOM 1349 C CA . THR A 1 168 ? -10.522 21.978 4.608 1.00 6.53 191 THR A CA 1
ATOM 1350 C C . THR A 1 168 ? -10.787 21.697 3.130 1.00 7.79 191 THR A C 1
ATOM 1351 O O . THR A 1 168 ? -11.932 21.808 2.666 1.00 6.62 191 THR A O 1
ATOM 1355 N N . ALA A 1 169 ? -9.746 21.331 2.372 1.00 5.50 192 ALA A N 1
ATOM 1356 C CA . ALA A 1 169 ? -9.942 21.111 0.936 1.00 6.93 192 ALA A CA 1
ATOM 1357 C C . ALA A 1 169 ? -10.844 19.906 0.672 1.00 5.68 192 ALA A C 1
ATOM 1358 O O . ALA A 1 169 ? -11.694 19.936 -0.235 1.00 7.16 192 ALA A O 1
ATOM 1360 N N . TRP A 1 170 ? -10.663 18.823 1.432 1.00 7.21 193 TRP A N 1
ATOM 1361 C CA . TRP A 1 170 ? -11.498 17.642 1.211 1.00 7.93 193 TRP A CA 1
ATOM 1362 C C . TRP A 1 170 ? -12.926 17.893 1.671 1.00 10.00 193 TRP A C 1
ATOM 1363 O O . TRP A 1 170 ? -13.883 17.418 1.042 1.00 10.37 193 TRP A O 1
ATOM 1374 N N . ARG A 1 171 ? -13.090 18.641 2.762 1.00 7.55 194 ARG A N 1
ATOM 1375 C CA . ARG A 1 171 ? -14.433 18.975 3.220 1.00 7.74 194 ARG A CA 1
ATOM 1376 C C . ARG A 1 171 ? -15.154 19.860 2.209 1.00 11.28 194 ARG A C 1
ATOM 1377 O O . ARG A 1 171 ? -16.348 19.668 1.943 1.00 9.36 194 ARG A O 1
ATOM 1385 N N . THR A 1 172 ? -14.442 20.828 1.628 1.00 8.92 195 THR A N 1
ATOM 1386 C CA . THR A 1 172 ? -15.047 21.659 0.591 1.00 8.60 195 THR A CA 1
ATOM 1387 C C . THR A 1 172 ? -15.434 20.827 -0.623 1.00 7.27 195 THR A C 1
ATOM 1388 O O . THR A 1 172 ? -16.511 21.021 -1.201 1.00 6.55 195 THR A O 1
ATOM 1392 N N . LEU A 1 173 ? -14.563 19.903 -1.034 1.00 6.32 196 LEU A N 1
ATOM 1393 C CA . LEU A 1 173 ? -14.892 19.044 -2.171 1.00 8.49 196 LEU A CA 1
ATOM 1394 C C . LEU A 1 173 ? -16.138 18.222 -1.878 1.00 7.99 196 LEU A C 1
ATOM 1395 O O . LEU A 1 173 ? -17.024 18.078 -2.735 1.00 8.08 196 LEU A O 1
ATOM 1400 N N . GLN A 1 174 ? -16.240 17.697 -0.660 1.00 7.40 197 GLN A N 1
ATOM 1401 C CA . GLN A 1 174 ? -17.437 16.944 -0.296 1.00 10.00 197 GLN A CA 1
ATOM 1402 C C . GLN A 1 174 ? -18.676 17.830 -0.305 1.00 9.53 197 GLN A C 1
ATOM 1403 O O . GLN A 1 174 ? -19.720 17.436 -0.838 1.00 9.02 197 GLN A O 1
ATOM 1409 N N . THR A 1 175 ? -18.582 19.032 0.275 1.00 6.67 198 THR A N 1
ATOM 1410 C CA . THR A 1 175 ? -19.704 19.965 0.260 1.00 7.95 198 THR A CA 1
ATOM 1411 C C . THR A 1 175 ? -20.136 20.286 -1.163 1.00 9.79 198 THR A C 1
ATOM 1412 O O . THR A 1 175 ? -21.330 20.278 -1.484 1.00 5.75 198 THR A O 1
ATOM 1416 N N . ASP A 1 176 ? -19.166 20.588 -2.027 1.00 7.87 199 ASP A N 1
ATOM 1417 C CA . ASP A 1 176 ? -19.481 20.968 -3.395 1.00 9.03 199 ASP A CA 1
ATOM 1418 C C . ASP A 1 176 ? -20.017 19.784 -4.193 1.00 8.98 199 ASP A C 1
ATOM 1419 O O . ASP A 1 176 ? -20.874 19.956 -5.070 1.00 6.84 199 ASP A O 1
ATOM 1424 N N . GLY A 1 177 ? -19.508 18.578 -3.920 1.00 6.97 200 GLY A N 1
ATOM 1425 C CA . GLY A 1 177 ? -19.947 17.414 -4.675 1.00 7.13 200 GLY A CA 1
ATOM 1426 C C . GLY A 1 177 ? -21.355 16.986 -4.306 1.00 8.25 200 GLY A C 1
ATOM 1427 O O . GLY A 1 177 ? -22.155 16.617 -5.175 1.00 7.73 200 GLY A O 1
ATOM 1428 N N . GLN A 1 178 ? -21.686 17.048 -3.018 1.00 5.11 201 GLN A N 1
ATOM 1429 C CA . GLN A 1 178 ? -23.072 16.834 -2.625 1.00 7.96 201 GLN A CA 1
ATOM 1430 C C . GLN A 1 178 ? -23.984 17.896 -3.233 1.00 8.24 201 GLN A C 1
ATOM 1431 O O . GLN A 1 178 ? -25.064 17.579 -3.738 1.00 5.99 201 GLN A O 1
ATOM 1437 N N . ALA A 1 179 ? -23.550 19.160 -3.230 1.00 8.63 202 ALA A N 1
ATOM 1438 C CA . ALA A 1 179 ? -24.391 20.212 -3.795 1.00 8.10 202 ALA A CA 1
ATOM 1439 C C . ALA A 1 179 ? -24.598 20.013 -5.291 1.00 9.64 202 ALA A C 1
ATOM 1440 O O . ALA A 1 179 ? -25.718 20.173 -5.790 1.00 9.70 202 ALA A O 1
ATOM 1442 N N . LEU A 1 180 ? -23.538 19.667 -6.028 1.00 7.70 203 LEU A N 1
ATOM 1443 C CA . LEU A 1 180 ? -23.697 19.443 -7.464 1.00 9.36 203 LEU A CA 1
ATOM 1444 C C . LEU A 1 180 ? -24.613 18.253 -7.729 1.00 8.00 203 LEU A C 1
ATOM 1445 O O . LEU A 1 180 ? -25.539 18.340 -8.542 1.00 6.24 203 LEU A O 1
ATOM 1450 N N . LEU A 1 181 ? -24.374 17.136 -7.030 1.00 5.17 204 LEU A N 1
ATOM 1451 C CA . LEU A 1 181 ? -25.230 15.965 -7.203 1.00 5.74 204 LEU A CA 1
ATOM 1452 C C . LEU A 1 181 ? -26.687 16.302 -6.910 1.00 6.76 204 LEU A C 1
ATOM 1453 O O . LEU A 1 181 ? -27.595 15.819 -7.604 1.00 8.69 204 LEU A O 1
ATOM 1458 N N . GLY A 1 182 ? -26.927 17.145 -5.895 1.00 6.50 205 GLY A N 1
ATOM 1459 C CA . GLY A 1 182 ? -28.292 17.545 -5.569 1.00 6.79 205 GLY A CA 1
ATOM 1460 C C . GLY A 1 182 ? -28.965 18.305 -6.691 1.00 9.39 205 GLY A C 1
ATOM 1461 O O . GLY A 1 182 ? -30.195 18.274 -6.822 1.00 7.38 205 GLY A O 1
ATOM 1462 N N . GLN A 1 183 ? -28.176 18.964 -7.537 1.00 7.30 206 GLN A N 1
ATOM 1463 C CA . GLN A 1 183 ? -28.711 19.692 -8.675 1.00 7.63 206 GLN A CA 1
ATOM 1464 C C . GLN A 1 183 ? -28.866 18.829 -9.915 1.00 10.06 206 GLN A C 1
ATOM 1465 O O . GLN A 1 183 ? -29.491 19.276 -10.874 1.00 10.60 206 GLN A O 1
ATOM 1471 N N . MET A 1 184 ? -28.323 17.609 -9.919 1.00 9.49 207 MET A N 1
ATOM 1472 C CA . MET A 1 184 ? -28.440 16.741 -11.080 1.00 11.70 207 MET A CA 1
ATOM 1473 C C . MET A 1 184 ? -29.774 16.001 -11.064 1.00 11.49 207 MET A C 1
ATOM 1474 O O . MET A 1 184 ? -30.437 15.882 -10.028 1.00 9.75 207 MET A O 1
ATOM 1479 N N . GLY A 1 185 ? -30.162 15.492 -12.231 1.00 10.03 208 GLY A N 1
ATOM 1480 C CA . GLY A 1 185 ? -31.326 14.624 -12.322 1.00 8.01 208 GLY A CA 1
ATOM 1481 C C . GLY A 1 185 ? -32.206 15.027 -13.483 1.00 8.47 208 GLY A C 1
ATOM 1482 O O . GLY A 1 185 ? -32.474 16.220 -13.661 1.00 7.61 208 GLY A O 1
ATOM 1483 N N . TRP A 1 186 ? -32.642 14.054 -14.286 1.00 8.91 209 TRP A N 1
ATOM 1484 C CA . TRP A 1 186 ? -33.343 14.340 -15.530 1.00 7.62 209 TRP A CA 1
ATOM 1485 C C . TRP A 1 186 ? -34.502 13.369 -15.707 1.00 10.37 209 TRP A C 1
ATOM 1486 O O . TRP A 1 186 ? -34.525 12.287 -15.123 1.00 10.20 209 TRP A O 1
ATOM 1497 N N . GLY A 1 187 ? -35.474 13.790 -16.526 1.00 11.77 210 GLY A N 1
ATOM 1498 C CA . GLY A 1 187 ? -36.622 12.952 -16.829 1.00 12.47 210 GLY A CA 1
ATOM 1499 C C . GLY A 1 187 ? -37.529 12.746 -15.627 1.00 13.00 210 GLY A C 1
ATOM 1500 O O . GLY A 1 187 ? -37.453 13.434 -14.612 1.00 12.35 210 GLY A O 1
ATOM 1501 N N . LYS A 1 188 ? -38.407 11.753 -15.761 1.00 12.55 211 LYS A N 1
ATOM 1502 C CA . LYS A 1 188 ? -39.358 11.482 -14.686 1.00 15.21 211 LYS A CA 1
ATOM 1503 C C . LYS A 1 188 ? -38.725 10.791 -13.485 1.00 14.46 211 LYS A C 1
ATOM 1504 O O . LYS A 1 188 ? -39.312 10.818 -12.395 1.00 12.70 211 LYS A O 1
ATOM 1510 N N . SER A 1 189 ? -37.555 10.161 -13.647 1.00 9.21 212 SER A N 1
ATOM 1511 C CA . SER A 1 189 ? -36.903 9.536 -12.501 1.00 12.96 212 SER A CA 1
ATOM 1512 C C . SER A 1 189 ? -36.084 10.525 -11.674 1.00 10.40 212 SER A C 1
ATOM 1513 O O . SER A 1 189 ? -35.734 10.205 -10.535 1.00 8.37 212 SER A O 1
ATOM 1516 N N . HIS A 1 190 ? -35.773 11.701 -12.227 1.00 10.03 213 HIS A N 1
ATOM 1517 C CA . HIS A 1 190 ? -34.936 12.706 -11.560 1.00 9.54 213 HIS A CA 1
ATOM 1518 C C . HIS A 1 190 ? -33.606 12.110 -11.116 1.00 8.24 213 HIS A C 1
ATOM 1519 O O . HIS A 1 190 ? -33.058 12.467 -10.070 1.00 8.07 213 HIS A O 1
ATOM 1526 N N . LEU A 1 191 ? -33.074 11.200 -11.920 1.00 3.92 214 LEU A N 1
ATOM 1527 C CA . LEU A 1 191 ? -31.814 10.558 -11.584 1.00 6.87 214 LEU A CA 1
ATOM 1528 C C . LEU A 1 191 ? -30.686 11.082 -12.463 1.00 7.90 214 LEU A C 1
ATOM 1529 O O . LEU A 1 191 ? -30.918 11.530 -13.589 1.00 7.36 214 LEU A O 1
ATOM 1534 N N . PRO A 1 192 ? -29.445 11.024 -11.985 1.00 8.66 215 PRO A N 1
ATOM 1535 C CA . PRO A 1 192 ? -28.300 11.372 -12.836 1.00 7.98 215 PRO A CA 1
ATOM 1536 C C . PRO A 1 192 ? -27.885 10.215 -13.741 1.00 8.49 215 PRO A C 1
ATOM 1537 O O . PRO A 1 192 ? -28.113 9.040 -13.451 1.00 7.63 215 PRO A O 1
ATOM 1541 N N . SER A 1 193 ? -27.256 10.577 -14.855 1.00 8.37 216 SER A N 1
ATOM 1542 C CA . SER A 1 193 ? -26.680 9.605 -15.779 1.00 5.77 216 SER A CA 1
ATOM 1543 C C . SER A 1 193 ? -25.253 9.239 -15.360 1.00 8.34 216 SER A C 1
ATOM 1544 O O . SER A 1 193 ? -24.683 9.807 -14.420 1.00 6.27 216 SER A O 1
ATOM 1547 N N . ASP A 1 194 ? -24.684 8.252 -16.061 1.00 6.42 217 ASP A N 1
ATOM 1548 C CA . ASP A 1 194 ? -23.291 7.870 -15.819 1.00 5.69 217 ASP A CA 1
ATOM 1549 C C . ASP A 1 194 ? -22.356 9.067 -15.967 1.00 5.98 217 ASP A C 1
ATOM 1550 O O . ASP A 1 194 ? -21.436 9.257 -15.160 1.00 6.35 217 ASP A O 1
ATOM 1555 N N . TRP A 1 195 ? -22.561 9.863 -17.009 1.00 7.30 218 TRP A N 1
ATOM 1556 C CA . TRP A 1 195 ? -21.711 11.001 -17.325 1.00 7.66 218 TRP A CA 1
ATOM 1557 C C . TRP A 1 195 ? -22.566 12.249 -17.443 1.00 5.84 218 TRP A C 1
ATOM 1558 O O . TRP A 1 195 ? -23.629 12.229 -18.068 1.00 7.70 218 TRP A O 1
ATOM 1569 N N . VAL A 1 196 ? -22.079 13.341 -16.860 1.00 5.95 219 VAL A N 1
ATOM 1570 C CA . VAL A 1 196 ? -22.814 14.599 -16.778 1.00 7.02 219 VAL A CA 1
ATOM 1571 C C . VAL A 1 196 ? -21.913 15.723 -17.255 1.00 8.96 219 VAL A C 1
ATOM 1572 O O . VAL A 1 196 ? -20.781 15.855 -16.782 1.00 7.12 219 VAL A O 1
ATOM 1576 N N . ALA A 1 197 ? -22.415 16.542 -18.179 1.00 6.10 220 ALA A N 1
ATOM 1577 C CA . ALA A 1 197 ? -21.686 17.720 -18.628 1.00 7.62 220 ALA A CA 1
ATOM 1578 C C . ALA A 1 197 ? -22.065 18.916 -17.762 1.00 8.68 220 ALA A C 1
ATOM 1579 O O . ALA A 1 197 ? -23.251 19.272 -17.656 1.00 9.96 220 ALA A O 1
ATOM 1581 N N . LEU A 1 198 ? -21.063 19.545 -17.161 1.00 5.19 221 LEU A N 1
ATOM 1582 C CA . LEU A 1 198 ? -21.253 20.734 -16.337 1.00 6.17 221 LEU A CA 1
ATOM 1583 C C . LEU A 1 198 ? -20.746 21.939 -17.120 1.00 7.60 221 LEU A C 1
ATOM 1584 O O . LEU A 1 198 ? -19.554 22.014 -17.440 1.00 9.73 221 LEU A O 1
ATOM 1589 N N . ARG A 1 199 ? -21.648 22.865 -17.447 1.00 7.94 222 ARG A N 1
ATOM 1590 C CA . ARG A 1 199 ? -21.254 24.093 -18.121 1.00 7.81 222 ARG A CA 1
ATOM 1591 C C . ARG A 1 199 ? -20.762 25.114 -17.093 1.00 9.41 222 ARG A C 1
ATOM 1592 O O . ARG A 1 199 ? -21.080 25.036 -15.903 1.00 7.50 222 ARG A O 1
ATOM 1600 N N . ALA A 1 200 ? -19.968 26.085 -17.566 1.00 8.45 223 ALA A N 1
ATOM 1601 C CA . ALA A 1 200 ? -19.285 26.993 -16.648 1.00 9.90 223 ALA A CA 1
ATOM 1602 C C . ALA A 1 200 ? -20.235 27.905 -15.883 1.00 10.61 223 ALA A C 1
ATOM 1603 O O . ALA A 1 200 ? -19.813 28.513 -14.892 1.00 10.41 223 ALA A O 1
ATOM 1605 N N . ASP A 1 201 ? -21.495 28.015 -16.295 1.00 9.28 224 ASP A N 1
ATOM 1606 C CA . ASP A 1 201 ? -22.476 28.765 -15.521 1.00 11.17 224 ASP A CA 1
ATOM 1607 C C . ASP A 1 201 ? -23.234 27.896 -14.532 1.00 11.71 224 ASP A C 1
ATOM 1608 O O . ASP A 1 201 ? -24.137 28.397 -13.853 1.00 12.81 224 ASP A O 1
ATOM 1613 N N . GLY A 1 202 ? -22.904 26.613 -14.447 1.00 9.21 225 GLY A N 1
ATOM 1614 C CA . GLY A 1 202 ? -23.568 25.706 -13.542 1.00 10.44 225 GLY A CA 1
ATOM 1615 C C . GLY A 1 202 ? -24.607 24.811 -14.187 1.00 12.35 225 GLY A C 1
ATOM 1616 O O . GLY A 1 202 ? -25.096 23.894 -13.523 1.00 9.05 225 GLY A O 1
ATOM 1617 N N . LYS A 1 203 ? -24.967 25.053 -15.448 1.00 9.15 226 LYS A N 1
ATOM 1618 C CA . LYS A 1 203 ? -25.992 24.232 -16.089 1.00 9.93 226 LYS A CA 1
ATOM 1619 C C . LYS A 1 203 ? -25.456 22.829 -16.334 1.00 9.23 226 LYS A C 1
ATOM 1620 O O . LYS A 1 203 ? -24.355 22.668 -16.865 1.00 11.40 226 LYS A O 1
ATOM 1626 N N . MET A 1 204 ? -26.242 21.809 -15.973 1.00 7.96 227 MET A N 1
ATOM 1627 C CA . MET A 1 204 ? -25.853 20.422 -16.197 1.00 8.10 227 MET A CA 1
ATOM 1628 C C . MET A 1 204 ? -26.854 19.690 -17.082 1.00 10.66 227 MET A C 1
ATOM 1629 O O . MET A 1 204 ? -28.060 19.967 -17.059 1.00 11.03 227 MET A O 1
ATOM 1634 N N . LEU A 1 205 ? -26.336 18.737 -17.850 1.00 6.59 228 LEU A N 1
ATOM 1635 C CA . LEU A 1 205 ? -27.124 17.824 -18.662 1.00 9.69 228 LEU A CA 1
ATOM 1636 C C . LEU A 1 205 ? -26.364 16.522 -18.740 1.00 8.09 228 LEU A C 1
ATOM 1637 O O . LEU A 1 205 ? -25.146 16.501 -18.516 1.00 6.86 228 LEU A O 1
ATOM 1642 N N . PRO A 1 206 ? -27.029 15.420 -19.081 1.00 6.72 229 PRO A N 1
ATOM 1643 C CA . PRO A 1 206 ? -26.283 14.207 -19.439 1.00 7.53 229 PRO A CA 1
ATOM 1644 C C . PRO A 1 206 ? -25.281 14.526 -20.543 1.00 9.92 229 PRO A C 1
ATOM 1645 O O . PRO A 1 206 ? -25.582 15.272 -21.486 1.00 9.50 229 PRO A O 1
ATOM 1649 N N . ALA A 1 207 ? -24.069 13.986 -20.412 1.00 8.44 230 ALA A N 1
ATOM 1650 C CA . ALA A 1 207 ? -23.010 14.347 -21.347 1.00 12.06 230 ALA A CA 1
ATOM 1651 C C . ALA A 1 207 ? -23.333 13.841 -22.752 1.00 12.02 230 ALA A C 1
ATOM 1652 O O . ALA A 1 207 ? -23.944 12.784 -22.931 1.00 12.33 230 ALA A O 1
ATOM 1654 N N . LYS A 1 208 ? -22.899 14.609 -23.761 1.00 15.07 231 LYS A N 1
ATOM 1655 C CA . LYS A 1 208 ? -23.243 14.284 -25.149 1.00 19.32 231 LYS A CA 1
ATOM 1656 C C . LYS A 1 208 ? -22.651 12.957 -25.594 1.00 15.09 231 LYS A C 1
ATOM 1657 O O . LYS A 1 208 ? -23.243 12.259 -26.426 1.00 18.17 231 LYS A O 1
ATOM 1663 N N . GLU A 1 209 ? -21.488 12.598 -25.072 1.00 14.14 232 GLU A N 1
ATOM 1664 C CA . GLU A 1 209 ? -20.657 11.588 -25.710 1.00 15.58 232 GLU A CA 1
ATOM 1665 C C . GLU A 1 209 ? -20.999 10.160 -25.304 1.00 17.21 232 GLU A C 1
ATOM 1666 O O . GLU A 1 209 ? -20.450 9.223 -25.894 1.00 18.07 232 GLU A O 1
ATOM 1672 N N . TRP A 1 210 ? -21.891 9.966 -24.340 1.00 12.88 233 TRP A N 1
ATOM 1673 C CA . TRP A 1 210 ? -22.238 8.652 -23.823 1.00 12.69 233 TRP A CA 1
ATOM 1674 C C . TRP A 1 210 ? -23.745 8.473 -23.853 1.00 15.01 233 TRP A C 1
ATOM 1675 O O . TRP A 1 210 ? -24.496 9.458 -23.861 1.00 12.69 233 TRP A O 1
ATOM 1686 N N . PRO A 1 211 ? -24.225 7.230 -23.844 1.00 15.37 234 PRO A N 1
ATOM 1687 C CA . PRO A 1 211 ? -25.660 6.996 -23.643 1.00 14.76 234 PRO A CA 1
ATOM 1688 C C . PRO A 1 211 ? -26.114 7.624 -22.338 1.00 12.02 234 PRO A C 1
ATOM 1689 O O . PRO A 1 211 ? -25.500 7.397 -21.282 1.00 10.91 234 PRO A O 1
ATOM 1693 N N . PRO A 1 212 ? -27.145 8.408 -22.367 1.00 10.15 235 PRO A N 1
ATOM 1694 C CA . PRO A 1 212 ? -27.551 9.167 -21.170 1.00 10.70 235 PRO A CA 1
ATOM 1695 C C . PRO A 1 212 ? -28.346 8.299 -20.202 1.00 10.05 235 PRO A C 1
ATOM 1696 O O . PRO A 1 212 ? -29.503 8.568 -19.899 1.00 8.69 235 PRO A O 1
ATOM 1700 N N . ARG A 1 213 ? -27.723 7.216 -19.749 1.00 6.98 236 ARG A N 1
ATOM 1701 C CA . ARG A 1 213 ? -28.347 6.254 -18.858 1.00 9.71 236 ARG A CA 1
ATOM 1702 C C . ARG A 1 213 ? -27.771 6.388 -17.460 1.00 8.60 236 ARG A C 1
ATOM 1703 O O . ARG A 1 213 ? -26.568 6.619 -17.300 1.00 7.98 236 ARG A O 1
ATOM 1711 N N . MET A 1 214 ? -28.650 6.268 -16.465 1.00 7.18 237 MET A N 1
ATOM 1712 C CA . MET A 1 214 ? -28.305 5.737 -15.150 1.00 7.97 237 MET A CA 1
ATOM 1713 C C . MET A 1 214 ? -28.047 4.250 -15.341 1.00 8.84 237 MET A C 1
ATOM 1714 O O . MET A 1 214 ? -28.990 3.470 -15.493 1.00 8.44 237 MET A O 1
ATOM 1719 N N . SER A 1 215 ? -26.777 3.841 -15.333 1.00 5.98 238 SER A N 1
ATOM 1720 C CA . SER A 1 215 ? -26.478 2.422 -15.523 1.00 7.74 238 SER A CA 1
ATOM 1721 C C . SER A 1 215 ? -25.308 1.981 -14.648 1.00 10.53 238 SER A C 1
ATOM 1722 O O . SER A 1 215 ? -25.341 2.188 -13.432 1.00 8.73 238 SER A O 1
ATOM 1725 N N . PHE A 1 216 ? -24.294 1.335 -15.220 1.00 9.50 239 PHE A N 1
ATOM 1726 C CA . PHE A 1 216 ? -23.345 0.612 -14.372 1.00 11.63 239 PHE A CA 1
ATOM 1727 C C . PHE A 1 216 ? -22.391 1.518 -13.600 1.00 8.91 239 PHE A C 1
ATOM 1728 O O . PHE A 1 216 ? -21.823 1.066 -12.593 1.00 9.36 239 PHE A O 1
ATOM 1736 N N . ASP A 1 217 ? -22.181 2.759 -14.047 1.00 7.11 240 ASP A N 1
ATOM 1737 C CA . ASP A 1 217 ? -21.434 3.719 -13.238 1.00 8.61 240 ASP A CA 1
ATOM 1738 C C . ASP A 1 217 ? -22.337 4.342 -12.178 1.00 5.55 240 ASP A C 1
ATOM 1739 O O . ASP A 1 217 ? -22.045 4.274 -10.973 1.00 7.45 240 ASP A O 1
ATOM 1744 N N . ALA A 1 218 ? -23.462 4.911 -12.618 1.00 6.41 241 ALA A N 1
ATOM 1745 C CA . ALA A 1 218 ? -24.288 5.742 -11.744 1.00 6.47 241 ALA A CA 1
ATOM 1746 C C . ALA A 1 218 ? -24.865 4.968 -10.567 1.00 6.55 241 ALA A C 1
ATOM 1747 O O . ALA A 1 218 ? -25.089 5.560 -9.500 1.00 6.29 241 ALA A O 1
ATOM 1749 N N . ILE A 1 219 ? -25.097 3.659 -10.734 1.00 7.47 242 ILE A N 1
ATOM 1750 C CA . ILE A 1 219 ? -25.669 2.852 -9.660 1.00 6.46 242 ILE A CA 1
ATOM 1751 C C . ILE A 1 219 ? -24.767 2.829 -8.426 1.00 6.41 242 ILE A C 1
ATOM 1752 O O . ILE A 1 219 ? -25.236 2.533 -7.324 1.00 8.14 242 ILE A O 1
ATOM 1757 N N . ARG A 1 220 ? -23.481 3.163 -8.563 1.00 6.17 243 ARG A N 1
ATOM 1758 C CA . ARG A 1 220 ? -22.626 3.251 -7.383 1.00 7.38 243 ARG A CA 1
ATOM 1759 C C . ARG A 1 220 ? -22.931 4.472 -6.520 1.00 6.08 243 ARG A C 1
ATOM 1760 O O . ARG A 1 220 ? -22.503 4.509 -5.361 1.00 5.23 243 ARG A O 1
ATOM 1768 N N . ILE A 1 221 ? -23.646 5.467 -7.058 1.00 4.81 244 ILE A N 1
ATOM 1769 C CA . ILE A 1 221 ? -23.919 6.685 -6.291 1.00 4.91 244 ILE A CA 1
ATOM 1770 C C . ILE A 1 221 ? -24.708 6.388 -5.021 1.00 8.89 244 ILE A C 1
ATOM 1771 O O . ILE A 1 221 ? -24.296 6.840 -3.938 1.00 5.15 244 ILE A O 1
ATOM 1776 N N . PRO A 1 222 ? -25.829 5.658 -5.060 1.00 6.67 245 PRO A N 1
ATOM 1777 C CA . PRO A 1 222 ? -26.523 5.354 -3.801 1.00 7.95 245 PRO A CA 1
ATOM 1778 C C . PRO A 1 222 ? -25.710 4.470 -2.879 1.00 5.13 245 PRO A C 1
ATOM 1779 O O . PRO A 1 222 ? -25.854 4.563 -1.651 1.00 6.53 245 PRO A O 1
ATOM 1783 N N . LEU A 1 223 ? -24.856 3.609 -3.430 1.00 5.76 246 LEU A N 1
ATOM 1784 C CA . LEU A 1 223 ? -23.907 2.887 -2.595 1.00 5.73 246 LEU A CA 1
ATOM 1785 C C . LEU A 1 223 ? -23.025 3.856 -1.818 1.00 7.59 246 LEU A C 1
ATOM 1786 O O . LEU A 1 223 ? -22.921 3.766 -0.592 1.00 8.40 246 LEU A O 1
ATOM 1791 N N . TYR A 1 224 ? -22.386 4.807 -2.511 1.00 6.16 247 TYR A N 1
ATOM 1792 C CA . TYR A 1 224 ? -21.482 5.706 -1.791 1.00 5.93 247 TYR A CA 1
ATOM 1793 C C . TYR A 1 224 ? -22.245 6.645 -0.860 1.00 9.90 247 TYR A C 1
ATOM 1794 O O . TYR A 1 224 ? -21.757 6.968 0.233 1.00 9.25 247 TYR A O 1
ATOM 1803 N N . LEU A 1 225 ? -23.450 7.069 -1.255 1.00 5.88 248 LEU A N 1
ATOM 1804 C CA . LEU A 1 225 ? -24.266 7.907 -0.379 1.00 8.06 248 LEU A CA 1
ATOM 1805 C C . LEU A 1 225 ? -24.649 7.167 0.894 1.00 8.77 248 LEU A C 1
ATOM 1806 O O . LEU A 1 225 ? -24.546 7.709 2.001 1.00 10.43 248 LEU A O 1
ATOM 1811 N N . SER A 1 226 ? -25.156 5.945 0.747 1.00 8.44 249 SER A N 1
ATOM 1812 C CA . SER A 1 226 ? -25.544 5.176 1.918 1.00 10.07 249 SER A CA 1
ATOM 1813 C C . SER A 1 226 ? -24.330 4.800 2.765 1.00 11.66 249 SER A C 1
ATOM 1814 O O . SER A 1 226 ? -24.433 4.724 3.994 1.00 11.68 249 SER A O 1
ATOM 1817 N N . TRP A 1 227 ? -23.179 4.573 2.128 1.00 7.62 250 TRP A N 1
ATOM 1818 C CA . TRP A 1 227 ? -21.952 4.273 2.864 1.00 10.04 250 TRP A CA 1
ATOM 1819 C C . TRP A 1 227 ? -21.570 5.439 3.770 1.00 11.94 250 TRP A C 1
ATOM 1820 O O . TRP A 1 227 ? -21.212 5.250 4.943 1.00 12.39 250 TRP A O 1
ATOM 1831 N N . ALA A 1 228 ? -21.659 6.659 3.243 1.00 9.68 251 ALA A N 1
ATOM 1832 C CA . ALA A 1 228 ? -21.295 7.837 4.021 1.00 13.03 251 ALA A CA 1
ATOM 1833 C C . ALA A 1 228 ? -22.397 8.249 4.992 1.00 14.83 251 ALA A C 1
ATOM 1834 O O . ALA A 1 228 ? -22.101 8.630 6.132 1.00 16.48 251 ALA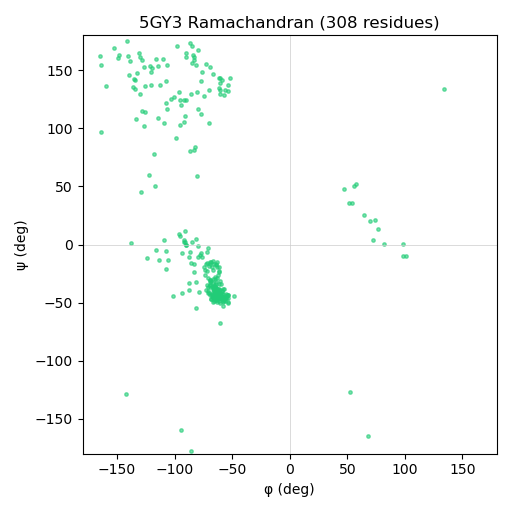 A O 1
ATOM 1836 N N . ASP A 1 229 ? -23.674 8.184 4.568 1.00 11.72 252 ASP A N 1
ATOM 1837 C CA . ASP A 1 229 ? -24.777 8.678 5.393 1.00 15.80 252 ASP A CA 1
ATOM 1838 C C . ASP A 1 229 ? -26.112 8.150 4.887 1.00 12.85 252 ASP A C 1
ATOM 1839 O O . ASP A 1 229 ? -26.712 8.732 3.970 1.00 13.16 252 ASP A O 1
ATOM 1844 N N . PRO A 1 230 ? -26.622 7.066 5.482 1.00 13.22 253 PRO A N 1
ATOM 1845 C CA . PRO A 1 230 ? -27.907 6.512 5.036 1.00 12.18 253 PRO A CA 1
ATOM 1846 C C . PRO A 1 230 ? -29.072 7.453 5.231 1.00 10.40 253 PRO A C 1
ATOM 1847 O O . PRO A 1 230 ? -3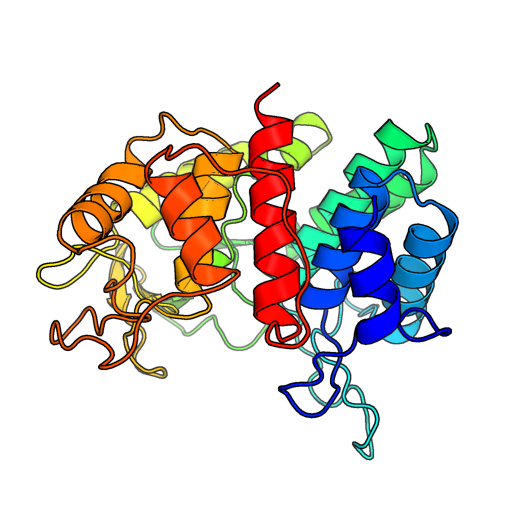0.141 7.208 4.650 1.00 13.36 253 PRO A O 1
ATOM 1851 N N . GLN A 1 231 ? -28.913 8.509 6.022 1.00 12.90 254 GLN A N 1
ATOM 1852 C CA . GLN A 1 231 ? -29.973 9.490 6.206 1.00 15.66 254 GLN A CA 1
ATOM 1853 C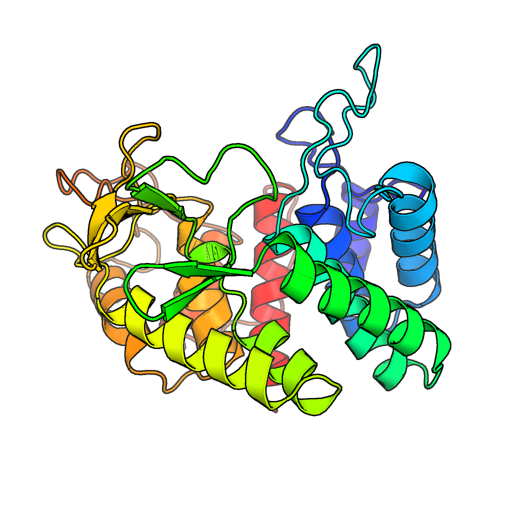 C . GLN A 1 231 ? -29.883 10.644 5.218 1.00 15.90 254 GLN A C 1
ATOM 1854 O O . GLN A 1 231 ? -30.705 11.565 5.285 1.00 13.85 254 GLN A O 1
ATOM 1860 N N . SER A 1 232 ? -28.937 10.593 4.279 1.00 12.98 255 SER A N 1
ATOM 1861 C CA . SER A 1 232 ? -28.757 11.691 3.335 1.00 10.48 255 SER A CA 1
ATOM 1862 C C . SER A 1 232 ? -30.006 11.930 2.502 1.00 9.31 255 SER A C 1
ATOM 1863 O O . SER A 1 232 ? -30.585 10.994 1.940 1.00 6.61 255 SER A O 1
ATOM 1866 N N . ALA A 1 233 ? -30.400 13.203 2.391 1.00 7.74 256 ALA A N 1
ATOM 1867 C CA . ALA A 1 233 ? -31.504 13.560 1.509 1.00 7.71 256 ALA A CA 1
ATOM 1868 C C . ALA A 1 233 ? -31.187 13.322 0.037 1.00 7.38 256 ALA A C 1
ATOM 1869 O O . ALA A 1 233 ? -32.114 13.295 -0.781 1.00 6.99 256 ALA A O 1
ATOM 1871 N N . LEU A 1 234 ? -29.906 13.164 -0.326 1.00 7.53 257 LEU A N 1
ATOM 1872 C CA . LEU A 1 234 ? -29.555 12.846 -1.704 1.00 6.56 257 LEU A CA 1
ATOM 1873 C C . LEU A 1 234 ? -29.991 11.441 -2.091 1.00 5.95 257 LEU A C 1
ATOM 1874 O O . LEU A 1 234 ? -30.017 11.121 -3.280 1.00 6.43 257 LEU A O 1
ATOM 1879 N N . LEU A 1 235 ? -30.331 10.598 -1.121 1.00 6.67 258 LEU A N 1
ATOM 1880 C CA . LEU A 1 235 ? -30.835 9.272 -1.452 1.00 7.49 258 LEU A CA 1
ATOM 1881 C C . LEU A 1 235 ? -32.281 9.296 -1.925 1.00 7.17 258 LEU A C 1
ATOM 1882 O O . LEU A 1 235 ? -32.755 8.289 -2.461 1.00 6.77 258 LEU A O 1
ATOM 1887 N N . ALA A 1 236 ? -32.975 10.428 -1.772 1.00 7.04 259 ALA A N 1
ATOM 1888 C CA . ALA A 1 236 ? -34.415 10.458 -2.037 1.00 8.86 259 ALA A CA 1
ATOM 1889 C C . ALA A 1 236 ? -34.801 10.029 -3.451 1.00 6.78 259 ALA A C 1
ATOM 1890 O O . ALA A 1 236 ? -35.734 9.216 -3.586 1.00 7.89 259 ALA A O 1
ATOM 1892 N N . PRO A 1 237 ? -34.189 10.531 -4.533 1.00 6.92 260 PRO A N 1
ATOM 1893 C CA . PRO A 1 237 ? -34.630 10.066 -5.862 1.00 6.91 260 PRO A CA 1
ATOM 1894 C C . PRO A 1 237 ? -34.322 8.599 -6.100 1.00 8.96 260 PRO A C 1
ATOM 1895 O O . PRO A 1 237 ? -35.050 7.934 -6.853 1.00 9.66 260 PRO A O 1
ATOM 1899 N N . TRP A 1 238 ? -33.259 8.079 -5.486 1.00 7.60 261 TRP A N 1
ATOM 1900 C CA . TRP A 1 238 ? -32.907 6.673 -5.654 1.00 7.84 261 TRP A CA 1
ATOM 1901 C C . TRP A 1 238 ? -33.942 5.772 -4.999 1.00 10.12 261 TRP A C 1
ATOM 1902 O O . TRP A 1 238 ? -34.410 4.795 -5.600 1.00 9.25 261 TRP A O 1
ATOM 1913 N N . LYS A 1 239 ? -34.313 6.096 -3.763 1.00 9.26 262 LYS A N 1
ATOM 1914 C CA . LYS A 1 239 ? -35.336 5.326 -3.071 1.00 10.94 262 LYS A CA 1
ATOM 1915 C C . LYS A 1 239 ? -36.667 5.406 -3.805 1.00 10.08 262 LYS A C 1
ATOM 1916 O O . LYS A 1 239 ? -37.348 4.388 -3.977 1.00 12.41 262 LYS A O 1
ATOM 1922 N N . ALA A 1 240 ? -37.040 6.605 -4.267 1.00 8.65 263 ALA A N 1
ATOM 1923 C CA . ALA A 1 240 ? -38.322 6.775 -4.954 1.00 10.60 263 ALA A CA 1
ATOM 1924 C C . ALA A 1 240 ? -38.381 5.955 -6.234 1.00 13.44 263 ALA A C 1
ATOM 1925 O O . ALA A 1 240 ? -39.396 5.309 -6.521 1.00 11.97 263 ALA A O 1
ATOM 1927 N N . TRP A 1 241 ? -37.300 5.961 -7.015 1.00 9.04 264 TRP A N 1
ATOM 1928 C CA . TRP A 1 241 ? -37.307 5.218 -8.267 1.00 10.17 264 TRP A CA 1
ATOM 1929 C C . TRP A 1 241 ? -37.347 3.718 -8.008 1.00 11.64 264 TRP A C 1
ATOM 1930 O O . TRP A 1 241 ? -38.146 2.995 -8.616 1.00 13.30 264 TRP A O 1
ATOM 1941 N N . MET A 1 242 ? -36.506 3.230 -7.093 1.00 8.64 265 MET A N 1
ATOM 1942 C CA . MET A 1 242 ? -36.496 1.801 -6.801 1.00 12.08 265 MET A CA 1
ATOM 1943 C C . MET A 1 242 ? -37.808 1.350 -6.160 1.00 14.27 265 MET A C 1
ATOM 1944 O O . MET A 1 242 ? -38.300 0.253 -6.451 1.00 13.66 265 MET A O 1
ATOM 1949 N N . GLN A 1 243 ? -38.395 2.182 -5.299 1.00 13.58 266 GLN A N 1
ATOM 1950 C CA . GLN A 1 243 ? -39.674 1.830 -4.683 1.00 16.57 266 GLN A CA 1
ATOM 1951 C C . GLN A 1 243 ? -40.805 1.719 -5.703 1.00 17.27 266 GLN A C 1
ATOM 1952 O O . GLN A 1 243 ? -41.846 1.130 -5.391 1.00 18.33 266 GLN A O 1
ATOM 1958 N N . SER A 1 244 ? -40.635 2.260 -6.912 1.00 13.12 267 SER A N 1
ATOM 1959 C CA . SER A 1 244 ? -41.698 2.184 -7.907 1.00 17.82 267 SER A CA 1
ATOM 1960 C C . SER A 1 244 ? -41.686 0.878 -8.701 1.00 17.31 267 SER A C 1
ATOM 1961 O O . SER A 1 244 ? -42.521 0.717 -9.594 1.00 18.37 267 SER A O 1
ATOM 1964 N N . TYR A 1 245 ? -40.775 -0.045 -8.404 1.00 13.59 268 TYR A N 1
ATOM 1965 C CA . TYR A 1 245 ? -40.680 -1.324 -9.093 1.00 14.04 268 TYR A CA 1
ATOM 1966 C C . TYR A 1 245 ? -40.709 -2.474 -8.101 1.00 13.24 268 TYR A C 1
ATOM 1967 O O . TYR A 1 245 ? -40.298 -2.313 -6.950 1.00 15.53 268 TYR A O 1
ATOM 1976 N N . PRO A 1 246 ? -41.176 -3.653 -8.524 1.00 14.04 269 PRO A N 1
ATOM 1977 C CA . PRO A 1 246 ? -40.986 -4.853 -7.701 1.00 16.03 269 PRO A CA 1
ATOM 1978 C C . PRO A 1 246 ? -39.500 -5.131 -7.524 1.00 15.00 269 PRO A C 1
ATOM 1979 O O . PRO A 1 246 ? -38.701 -4.917 -8.436 1.00 13.85 269 PRO A O 1
ATOM 1983 N N . ARG A 1 247 ? -39.135 -5.598 -6.328 1.00 15.30 270 ARG A N 1
ATOM 1984 C CA . ARG A 1 247 ? -37.733 -5.857 -6.013 1.00 13.66 270 ARG A CA 1
ATOM 1985 C C . ARG A 1 247 ? -37.034 -6.660 -7.106 1.00 15.88 270 ARG A C 1
ATOM 1986 O O . ARG A 1 247 ? -35.908 -6.335 -7.500 1.00 15.78 270 ARG A O 1
ATOM 1994 N N . LEU A 1 248 ? -37.685 -7.707 -7.612 1.00 16.03 271 LEU A N 1
ATOM 1995 C CA . LEU A 1 248 ? -37.087 -8.587 -8.610 1.00 17.52 271 LEU A CA 1
ATOM 1996 C C . LEU A 1 248 ? -37.372 -8.159 -10.045 1.00 16.10 271 LEU A C 1
ATOM 1997 O O . LEU A 1 248 ? -36.933 -8.844 -10.981 1.00 14.18 271 LEU A O 1
ATOM 2002 N N . GLN A 1 249 ? -38.069 -7.045 -10.248 1.00 13.29 272 GLN A N 1
ATOM 2003 C CA . GLN A 1 249 ? -38.350 -6.519 -11.577 1.00 13.68 272 GLN A CA 1
ATOM 2004 C C . GLN A 1 249 ? -37.971 -5.049 -11.671 1.00 11.87 272 GLN A C 1
ATOM 2005 O O . GLN A 1 249 ? -38.717 -4.228 -12.206 1.00 11.60 272 GLN A O 1
ATOM 2011 N N . THR A 1 250 ? -36.792 -4.699 -11.159 1.00 11.16 273 THR A N 1
ATOM 2012 C CA . THR A 1 250 ? -36.290 -3.339 -11.253 1.00 10.60 273 THR A CA 1
ATOM 2013 C C . THR A 1 250 ? -35.368 -3.225 -12.451 1.00 10.01 273 THR A C 1
ATOM 2014 O O . THR A 1 250 ? -34.398 -3.990 -12.532 1.00 8.80 273 THR A O 1
ATOM 2018 N N . PRO A 1 251 ? -35.619 -2.308 -13.390 1.00 10.34 274 PRO A N 1
ATOM 2019 C CA . PRO A 1 251 ? -34.775 -2.227 -14.591 1.00 9.63 274 PRO A CA 1
ATOM 2020 C C . PRO A 1 251 ? -33.318 -1.977 -14.236 1.00 11.75 274 PRO A C 1
ATOM 2021 O O . PRO A 1 251 ? -33.005 -1.227 -13.310 1.00 10.12 274 PRO A O 1
ATOM 2025 N N . ALA A 1 252 ? -32.423 -2.624 -14.990 1.00 8.53 275 ALA A N 1
ATOM 2026 C CA . ALA A 1 252 ? -30.994 -2.502 -14.708 1.00 10.85 275 ALA A CA 1
ATOM 2027 C C . ALA A 1 252 ? -30.438 -1.136 -15.085 1.00 10.65 275 ALA A C 1
ATOM 2028 O O . ALA A 1 252 ? -29.377 -0.757 -14.578 1.00 9.20 275 ALA A O 1
ATOM 2030 N N . TRP A 1 253 ? -31.094 -0.415 -15.995 1.00 9.16 276 TRP A N 1
ATOM 2031 C CA . TRP A 1 253 ? -30.728 0.963 -16.285 1.00 9.01 276 TRP A CA 1
ATOM 2032 C C . TRP A 1 253 ? -31.972 1.741 -16.692 1.00 9.73 276 TRP A C 1
ATOM 2033 O O . TRP A 1 253 ? -33.008 1.161 -17.032 1.00 9.63 276 TRP A O 1
ATOM 2044 N N . ILE A 1 254 ? -31.860 3.071 -16.651 1.00 7.45 277 ILE A N 1
ATOM 2045 C CA . ILE A 1 254 ? -32.884 3.943 -17.224 1.00 7.30 277 ILE A CA 1
ATOM 2046 C C . ILE A 1 254 ? -32.206 5.056 -18.012 1.00 8.16 277 ILE A C 1
ATOM 2047 O O . ILE A 1 254 ? -31.198 5.623 -17.578 1.00 7.75 277 ILE A O 1
ATOM 2052 N N . ASN A 1 255 ? -32.728 5.334 -19.204 1.00 7.04 278 ASN A N 1
ATOM 2053 C CA . ASN A 1 255 ? -32.318 6.517 -19.958 1.00 8.05 278 ASN A CA 1
ATOM 2054 C C . ASN A 1 255 ? -33.006 7.723 -19.325 1.00 8.66 278 ASN A C 1
ATOM 2055 O O . ASN A 1 255 ? -34.234 7.844 -19.379 1.00 8.84 278 ASN A O 1
ATOM 2060 N N . VAL A 1 256 ? -32.231 8.611 -18.695 1.00 11.33 279 VAL A N 1
ATOM 2061 C CA . VAL A 1 256 ? -32.861 9.678 -17.914 1.00 10.05 279 VAL A CA 1
ATOM 2062 C C . VAL A 1 256 ? -33.357 10.807 -18.799 1.00 12.13 279 VAL A C 1
ATOM 2063 O O . VAL A 1 256 ? -34.110 11.668 -18.325 1.00 13.61 279 VAL A O 1
ATOM 2067 N N . SER A 1 257 ? -32.990 10.805 -20.081 1.00 11.21 280 SER A N 1
ATOM 2068 C CA . SER A 1 257 ? -33.473 11.816 -21.016 1.00 12.55 280 SER A CA 1
ATOM 2069 C C . SER A 1 257 ? -34.793 11.417 -21.660 1.00 17.75 280 SER A C 1
ATOM 2070 O O . SER A 1 257 ? -35.669 12.267 -21.848 1.00 17.44 280 SER A O 1
ATOM 2073 N N . THR A 1 258 ? -34.953 10.138 -21.995 1.00 13.39 281 THR A N 1
ATOM 2074 C CA . THR A 1 258 ? -36.152 9.654 -22.667 1.00 14.06 281 THR A CA 1
ATOM 2075 C C . THR A 1 258 ? -37.073 8.853 -21.761 1.00 17.37 281 THR A C 1
ATOM 2076 O O . THR A 1 258 ? -38.209 8.570 -22.165 1.00 14.70 281 THR A O 1
ATOM 2080 N N . ASN A 1 259 ? -36.598 8.438 -20.585 1.00 10.79 282 ASN A N 1
ATOM 2081 C CA . ASN A 1 259 ? -37.302 7.599 -19.611 1.00 11.66 282 ASN A CA 1
ATOM 2082 C C . ASN A 1 259 ? -37.427 6.147 -20.054 1.00 12.43 282 ASN A C 1
ATOM 2083 O O . ASN A 1 259 ? -38.046 5.345 -19.345 1.00 13.00 282 ASN A O 1
ATOM 2088 N N . GLU A 1 260 ? -36.843 5.779 -21.193 1.00 11.99 283 GLU A N 1
ATOM 2089 C CA . GLU A 1 260 ? -36.774 4.369 -21.559 1.00 15.18 283 GLU A CA 1
ATOM 2090 C C . GLU A 1 260 ? -35.999 3.588 -20.501 1.00 12.07 283 GLU A C 1
ATOM 2091 O O . GLU A 1 260 ? -34.971 4.051 -20.005 1.00 11.78 283 GLU A O 1
ATOM 2097 N N . VAL A 1 261 ? -36.481 2.389 -20.166 1.00 8.64 284 VAL A N 1
ATOM 2098 C CA . VAL A 1 261 ? -35.813 1.557 -19.170 1.00 7.81 284 VAL A CA 1
ATOM 2099 C C . VAL A 1 261 ? -35.315 0.270 -19.819 1.00 10.29 284 VAL A C 1
ATOM 2100 O O . VAL A 1 261 ? -35.785 -0.156 -20.884 1.00 7.74 284 VAL A O 1
ATOM 2104 N N . ALA A 1 262 ? -34.349 -0.349 -19.146 1.00 9.87 285 ALA A N 1
ATOM 2105 C CA . ALA A 1 262 ? -33.824 -1.634 -19.583 1.00 9.29 285 ALA A CA 1
ATOM 2106 C C . ALA A 1 262 ? -34.942 -2.669 -19.592 1.00 10.93 285 ALA A C 1
ATOM 2107 O O . ALA A 1 262 ? -35.803 -2.658 -18.705 1.00 10.38 285 ALA A O 1
ATOM 2109 N N . PRO A 1 263 ? -34.955 -3.585 -20.562 1.00 9.88 286 PRO A N 1
ATOM 2110 C CA . PRO A 1 263 ? -35.936 -4.674 -20.537 1.00 10.47 286 PRO A CA 1
ATOM 2111 C C . PRO A 1 263 ? -35.534 -5.826 -19.633 1.00 11.70 286 PRO A C 1
ATOM 2112 O O . PRO A 1 263 ? -36.223 -6.855 -19.614 1.00 12.54 286 PRO A O 1
ATOM 2116 N N . TRP A 1 264 ? -34.429 -5.706 -18.905 1.00 10.80 287 TRP A N 1
ATOM 2117 C CA . TRP A 1 264 ? -34.021 -6.740 -17.976 1.00 10.30 287 TRP A CA 1
ATOM 2118 C C . TRP A 1 264 ? -33.695 -6.093 -16.637 1.00 11.14 287 TRP A C 1
ATOM 2119 O O . TRP A 1 264 ? -33.546 -4.865 -16.527 1.00 9.56 287 TRP A O 1
ATOM 2130 N N . TYR A 1 265 ? -33.610 -6.937 -15.616 1.00 8.31 288 TYR A N 1
ATOM 2131 C CA . TYR A 1 265 ? -33.752 -6.506 -14.233 1.00 11.39 288 TYR A CA 1
ATOM 2132 C C . TYR A 1 265 ? -32.471 -6.673 -13.430 1.00 12.13 288 TYR A C 1
ATOM 2133 O O . TYR A 1 265 ? -31.651 -7.559 -13.692 1.00 11.98 288 TYR A O 1
ATOM 2142 N N . MET A 1 266 ? -32.349 -5.837 -12.399 1.00 10.04 289 MET A N 1
ATOM 2143 C CA . MET A 1 266 ? -31.229 -5.938 -11.477 1.00 10.92 289 MET A CA 1
ATOM 2144 C C . MET A 1 266 ? -31.230 -7.282 -10.772 1.00 12.74 289 MET A C 1
ATOM 2145 O O . MET A 1 266 ? -32.271 -7.751 -10.286 1.00 12.23 289 MET A O 1
ATOM 2150 N N . ALA A 1 267 ? -30.048 -7.884 -10.705 1.00 9.26 290 ALA A N 1
ATOM 2151 C CA . ALA A 1 267 ? -29.803 -9.120 -9.989 1.00 12.52 290 ALA A CA 1
ATOM 2152 C C . ALA A 1 267 ? -28.434 -8.994 -9.336 1.00 13.14 290 ALA A C 1
ATOM 2153 O O . ALA A 1 267 ? -27.726 -8.006 -9.549 1.00 12.03 290 ALA A O 1
ATOM 2155 N N . GLY A 1 268 ? -28.064 -9.993 -8.536 1.00 13.87 291 GLY A N 1
ATOM 2156 C CA . GLY A 1 268 ? -26.700 -10.063 -8.020 1.00 13.12 291 GLY A CA 1
ATOM 2157 C C . GLY A 1 268 ? -26.267 -8.774 -7.345 1.00 13.30 291 GLY A C 1
ATOM 2158 O O . GLY A 1 268 ? -26.959 -8.244 -6.466 1.00 13.59 291 GLY A O 1
ATOM 2159 N N . GLY A 1 269 ? -25.121 -8.241 -7.784 1.00 11.19 292 GLY A N 1
ATOM 2160 C CA . GLY A 1 269 ? -24.578 -7.037 -7.158 1.00 10.43 292 GLY A CA 1
ATOM 2161 C C . GLY A 1 269 ? -25.451 -5.806 -7.342 1.00 9.71 292 GLY A C 1
ATOM 2162 O O . GLY A 1 269 ? -25.565 -4.979 -6.432 1.00 7.77 292 GLY A O 1
ATOM 2163 N N . LEU A 1 270 ? -26.062 -5.648 -8.523 1.00 10.61 293 LEU A N 1
ATOM 2164 C CA . LEU A 1 270 ? -26.971 -4.513 -8.701 1.00 9.60 293 LEU A CA 1
ATOM 2165 C C . LEU A 1 270 ? -28.136 -4.599 -7.730 1.00 12.33 293 LEU A C 1
ATOM 2166 O O . LEU A 1 270 ? -28.531 -3.597 -7.121 1.00 8.84 293 LEU A O 1
ATOM 2171 N N . LEU A 1 271 ? -28.699 -5.797 -7.576 1.00 9.83 294 LEU A N 1
ATOM 2172 C CA . LEU A 1 271 ? -29.804 -5.976 -6.648 1.00 10.09 294 LEU A CA 1
ATOM 2173 C C . LEU A 1 271 ? -29.368 -5.709 -5.211 1.00 9.92 294 LEU A C 1
ATOM 2174 O O . LEU A 1 271 ? -30.154 -5.184 -4.416 1.00 10.47 294 LEU A O 1
ATOM 2179 N N . ALA A 1 272 ? -28.118 -6.039 -4.873 1.00 8.25 295 ALA A N 1
ATOM 2180 C CA . ALA A 1 272 ? -27.600 -5.733 -3.542 1.00 11.18 295 ALA A CA 1
ATOM 2181 C C . ALA A 1 272 ? -27.560 -4.228 -3.292 1.00 10.05 295 ALA A C 1
ATOM 2182 O O . ALA A 1 272 ? -27.871 -3.767 -2.189 1.00 10.12 295 ALA A O 1
ATOM 2184 N N . VAL A 1 273 ? -27.207 -3.437 -4.306 1.00 9.09 296 VAL A N 1
ATOM 2185 C CA . VAL A 1 273 ? -27.270 -1.984 -4.135 1.00 7.57 296 VAL A CA 1
ATOM 2186 C C . VAL A 1 273 ? -28.710 -1.522 -3.937 1.00 10.52 296 VAL A C 1
ATOM 2187 O O . VAL A 1 273 ? -28.984 -0.622 -3.133 1.00 10.44 296 VAL A O 1
ATOM 2191 N N . ARG A 1 274 ? -29.654 -2.110 -4.678 1.00 10.75 297 ARG A N 1
ATOM 2192 C CA . ARG A 1 274 ? -31.061 -1.774 -4.477 1.00 10.87 297 ARG A CA 1
ATOM 2193 C C . ARG A 1 274 ? -31.486 -2.058 -3.038 1.00 10.95 297 ARG A C 1
ATOM 2194 O O . ARG A 1 274 ? -32.130 -1.218 -2.398 1.00 11.46 297 ARG A O 1
ATOM 2202 N N . ASP A 1 275 ? -31.134 -3.243 -2.516 1.00 13.59 298 ASP A N 1
ATOM 2203 C CA . ASP A 1 275 ? -31.504 -3.599 -1.146 1.00 13.88 298 ASP A CA 1
ATOM 2204 C C . ASP A 1 275 ? -30.878 -2.637 -0.146 1.00 15.20 298 ASP A C 1
ATOM 2205 O O . ASP A 1 275 ? -31.535 -2.204 0.811 1.00 13.25 298 ASP A O 1
ATOM 2210 N N . LEU A 1 276 ? -29.605 -2.290 -0.358 1.00 15.58 299 LEU A N 1
ATOM 2211 C CA . LEU A 1 276 ? -28.954 -1.311 0.507 1.00 15.25 299 LEU A CA 1
ATOM 2212 C C . LEU A 1 276 ? -29.680 0.026 0.461 1.00 12.36 299 LEU A C 1
ATOM 2213 O O . LEU A 1 276 ? -29.910 0.656 1.504 1.00 13.70 299 LEU A O 1
ATOM 2218 N N . THR A 1 277 ? -30.050 0.480 -0.741 1.00 10.33 300 THR A N 1
ATOM 2219 C CA . THR A 1 277 ? -30.666 1.794 -0.878 1.00 11.63 300 THR A CA 1
ATOM 2220 C C . THR A 1 277 ? -31.992 1.867 -0.136 1.00 16.48 300 THR A C 1
ATOM 2221 O O . THR A 1 277 ? -32.313 2.894 0.473 1.00 15.25 300 THR A O 1
ATOM 2225 N N . LEU A 1 278 ? -32.773 0.797 -0.181 1.00 12.15 301 LEU A N 1
ATOM 2226 C CA . LEU A 1 278 ? -34.083 0.785 0.454 1.00 16.18 301 LEU A CA 1
ATOM 2227 C C . LEU A 1 278 ? -34.035 0.308 1.897 1.00 19.68 301 LEU A C 1
ATOM 2228 O O . LEU A 1 278 ? -35.076 0.284 2.562 1.00 22.81 301 LEU A O 1
ATOM 2233 N N . GLY A 1 279 ? -32.858 -0.050 2.404 1.00 15.72 302 GLY A N 1
ATOM 2234 C CA . GLY A 1 279 ? -32.776 -0.546 3.759 1.00 22.09 302 GLY A CA 1
ATOM 2235 C C . GLY A 1 279 ? -33.383 -1.910 3.959 1.00 26.42 302 GLY A C 1
ATOM 2236 O O . GLY A 1 279 ? -33.714 -2.272 5.091 1.00 29.62 302 GLY A O 1
ATOM 2237 N N . GLU A 1 280 ? -33.549 -2.678 2.897 1.00 25.64 303 GLU A N 1
ATOM 2238 C CA . GLU A 1 280 ? -34.102 -4.014 3.047 1.00 26.87 303 GLU A CA 1
ATOM 2239 C C . GLU A 1 280 ? -33.049 -4.943 3.638 1.00 28.74 303 GLU A C 1
ATOM 2240 O O . GLU A 1 280 ? -31.935 -5.021 3.107 1.00 28.79 303 GLU A O 1
ATOM 2246 N N . PRO A 1 281 ? -33.361 -5.659 4.720 1.00 32.39 304 PRO A N 1
ATOM 2247 C CA . PRO A 1 281 ? -32.377 -6.569 5.319 1.00 29.92 304 PRO A CA 1
ATOM 2248 C C . PRO A 1 281 ? -31.865 -7.586 4.309 1.00 32.16 304 PRO A C 1
ATOM 2249 O O . PRO A 1 281 ? -32.637 -8.191 3.560 1.00 36.34 304 PRO A O 1
ATOM 2253 N N . GLN A 1 282 ? -30.546 -7.756 4.279 1.00 27.57 305 GLN A N 1
ATOM 2254 C CA . GLN A 1 282 ? -29.923 -8.780 3.454 1.00 33.34 305 GLN A CA 1
ATOM 2255 C C . GLN A 1 282 ? -28.793 -9.413 4.253 1.00 36.54 305 GLN A C 1
ATOM 2256 O O . GLN A 1 282 ? -28.150 -8.755 5.076 1.00 33.37 305 GLN A O 1
ATOM 2262 N N . GLU A 1 283 ? -28.583 -10.706 4.032 1.00 38.52 306 GLU A N 1
ATOM 2263 C CA . GLU A 1 283 ? -27.528 -11.431 4.722 1.00 39.40 306 GLU A CA 1
ATOM 2264 C C . GLU A 1 283 ? -26.201 -11.263 3.990 1.00 35.67 306 GLU A C 1
ATOM 2265 O O . GLU A 1 283 ? -26.140 -10.722 2.883 1.00 34.47 306 GLU A O 1
ATOM 2271 N N . ALA A 1 284 ? -25.131 -11.723 4.637 1.00 32.86 307 ALA A N 1
ATOM 2272 C CA . ALA A 1 284 ? -23.796 -11.629 4.067 1.00 31.79 307 ALA A CA 1
ATOM 2273 C C . ALA A 1 284 ? -23.786 -12.210 2.653 1.00 29.04 307 ALA A C 1
ATOM 2274 O O . ALA A 1 284 ? -24.494 -13.187 2.381 1.00 30.05 307 ALA A O 1
ATOM 2276 N N . PRO A 1 285 ? -23.022 -11.633 1.729 1.00 26.41 308 PRO A N 1
ATOM 2277 C CA . PRO A 1 285 ? -23.123 -12.060 0.332 1.00 25.69 308 PRO A CA 1
ATOM 2278 C C . PRO A 1 285 ? -22.511 -13.430 0.096 1.00 23.67 308 PRO A C 1
ATOM 2279 O O . PRO A 1 285 ? -21.627 -13.884 0.825 1.00 20.52 308 PRO A O 1
ATOM 2283 N N . GLN A 1 286 ? -23.001 -14.081 -0.949 1.00 21.89 309 GLN A N 1
ATOM 2284 C CA . GLN A 1 286 ? -22.413 -15.288 -1.500 1.00 27.29 309 GLN A CA 1
ATOM 2285 C C . GLN A 1 286 ? -22.044 -15.019 -2.953 1.00 21.60 309 GLN A C 1
ATOM 2286 O O . GLN A 1 286 ? -22.812 -14.394 -3.687 1.00 24.78 309 GLN A O 1
ATOM 2292 N N . ILE A 1 287 ? -20.869 -15.480 -3.362 1.00 19.95 310 ILE A N 1
ATOM 2293 C CA . ILE A 1 287 ? -20.367 -15.281 -4.719 1.00 19.37 310 ILE A CA 1
ATOM 2294 C C . ILE A 1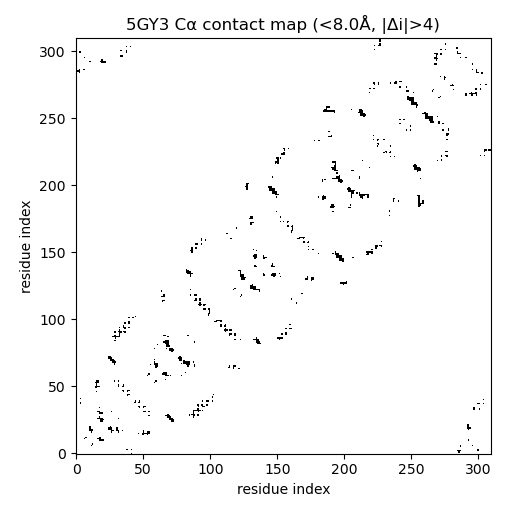 287 ? -20.725 -16.536 -5.511 1.00 25.70 310 ILE A C 1
ATOM 2295 O O . ILE A 1 287 ? -20.062 -17.575 -5.373 1.00 26.09 310 ILE A O 1
ATOM 2300 N N . ASP A 1 288 ? -21.765 -16.456 -6.344 1.00 21.55 311 ASP A N 1
ATOM 2301 C CA . ASP A 1 288 ? -22.125 -17.608 -7.156 1.00 24.25 311 ASP A CA 1
ATOM 2302 C C . ASP A 1 288 ? -21.382 -17.565 -8.500 1.00 26.20 311 ASP A C 1
ATOM 2303 O O . ASP A 1 288 ? -20.826 -16.539 -8.915 1.00 21.80 311 ASP A O 1
ATOM 2308 N N . ASP A 1 289 ? -21.384 -18.709 -9.196 1.00 26.73 312 ASP A N 1
ATOM 2309 C CA . ASP A 1 289 ? -20.766 -18.771 -10.522 1.00 29.18 312 ASP A CA 1
ATOM 2310 C C . ASP A 1 289 ? -21.440 -17.835 -11.512 1.00 27.15 312 ASP A C 1
ATOM 2311 O O . ASP A 1 289 ? -20.819 -17.437 -12.504 1.00 29.90 312 ASP A O 1
ATOM 2316 N N . LYS A 1 290 ? -22.688 -17.462 -11.257 1.00 26.54 313 LYS A N 1
ATOM 2317 C CA . LYS A 1 290 ? -23.385 -16.507 -12.102 1.00 28.78 313 LYS A CA 1
ATOM 2318 C C . LYS A 1 290 ? -22.958 -15.057 -11.844 1.00 28.44 313 LYS A C 1
ATOM 2319 O O . LYS A 1 290 ? -23.319 -14.172 -12.623 1.00 26.10 313 LYS A O 1
ATOM 2325 N N . ASP A 1 291 ? -22.169 -14.775 -10.812 1.00 24.47 314 ASP A N 1
ATOM 2326 C CA . ASP A 1 291 ? -21.625 -13.429 -10.645 1.00 20.92 314 ASP A CA 1
ATOM 2327 C C . ASP A 1 291 ? -20.407 -13.230 -11.537 1.00 21.15 314 ASP A C 1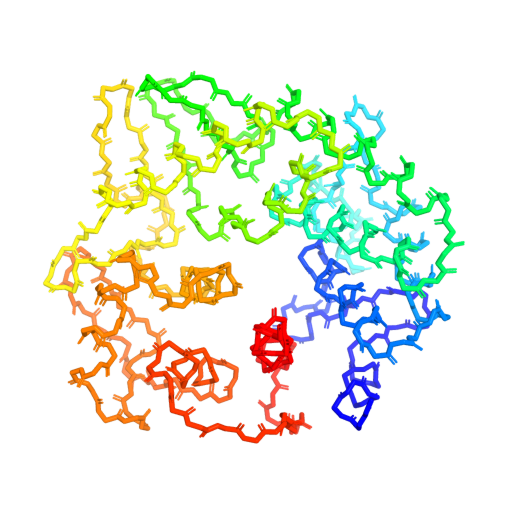
ATOM 2328 O O . ASP A 1 291 ? -19.487 -14.054 -11.530 1.00 22.48 314 ASP A O 1
ATOM 2333 N N . ASP A 1 292 ? -20.386 -12.123 -12.282 1.00 20.00 315 ASP A N 1
ATOM 2334 C CA . ASP A 1 292 ? -19.160 -11.700 -12.940 1.00 16.15 315 ASP A CA 1
ATOM 2335 C C . ASP A 1 292 ? -18.336 -10.867 -11.957 1.00 16.51 315 ASP A C 1
ATOM 2336 O O . ASP A 1 292 ? -18.723 -10.699 -10.798 1.00 15.31 315 ASP A O 1
ATOM 2341 N N . TYR A 1 293 ? -17.183 -10.347 -12.412 1.00 15.03 316 TYR A N 1
ATOM 2342 C CA . TYR A 1 293 ? -16.329 -9.530 -11.542 1.00 16.71 316 TYR A CA 1
ATOM 2343 C C . TYR A 1 293 ? -17.123 -8.389 -10.925 1.00 16.17 316 TYR A C 1
ATOM 2344 O O . TYR A 1 293 ? -17.042 -8.125 -9.719 1.00 15.34 316 TYR A O 1
ATOM 2353 N N . TYR A 1 294 ? -17.899 -7.705 -11.761 1.00 13.95 317 TYR A N 1
ATOM 2354 C CA . TYR A 1 294 ? -18.623 -6.514 -11.347 1.00 14.52 317 TYR A CA 1
ATOM 2355 C C . TYR A 1 294 ? -19.655 -6.832 -10.272 1.00 13.67 317 TYR A C 1
ATOM 2356 O O . TYR A 1 294 ? -19.744 -6.134 -9.254 1.00 13.15 317 TYR A O 1
ATOM 2365 N N . SER A 1 295 ? -20.455 -7.883 -10.489 1.00 10.88 318 SER A N 1
ATOM 2366 C CA . SER A 1 295 ? -21.486 -8.256 -9.523 1.00 14.03 318 SER A CA 1
ATOM 2367 C C . SER A 1 295 ? -20.859 -8.736 -8.223 1.00 11.72 318 SER A C 1
ATOM 2368 O O . SER A 1 295 ? -21.286 -8.331 -7.137 1.00 11.81 318 SER A O 1
ATOM 2371 N N . ALA A 1 296 ? -19.830 -9.580 -8.320 1.00 11.72 319 ALA A N 1
ATOM 2372 C CA . ALA A 1 296 ? -19.153 -10.076 -7.123 1.00 12.00 319 ALA A CA 1
ATOM 2373 C C . ALA A 1 296 ? -18.579 -8.934 -6.294 1.00 12.80 319 ALA A C 1
ATOM 2374 O O . ALA A 1 296 ? -18.638 -8.962 -5.059 1.00 12.84 319 ALA A O 1
ATOM 2376 N N . SER A 1 297 ? -18.019 -7.921 -6.957 1.00 11.46 320 SER A N 1
ATOM 2377 C CA . SER A 1 297 ? -17.454 -6.782 -6.241 1.00 11.29 320 SER A CA 1
ATOM 2378 C C . SER A 1 297 ? -18.544 -5.993 -5.521 1.00 11.72 320 SER A C 1
ATOM 2379 O O . SER A 1 297 ? -18.415 -5.673 -4.335 1.00 11.78 320 SER A O 1
ATOM 2382 N N . LEU A 1 298 ? -19.629 -5.669 -6.230 1.00 11.47 321 LEU A N 1
ATOM 2383 C CA . LEU A 1 298 ? -20.702 -4.881 -5.628 1.00 10.27 321 LEU A CA 1
ATOM 2384 C C . LEU A 1 298 ? -21.335 -5.601 -4.449 1.00 11.37 321 LEU A C 1
ATOM 2385 O O . LEU A 1 298 ? -21.670 -4.973 -3.440 1.00 11.22 321 LEU A O 1
ATOM 2390 N N . LYS A 1 299 ? -21.539 -6.916 -4.566 1.00 9.35 322 LYS A N 1
ATOM 2391 C CA . LYS A 1 299 ? -22.108 -7.663 -3.450 1.00 9.46 322 LYS A CA 1
ATOM 2392 C C . LYS A 1 299 ? -21.308 -7.436 -2.176 1.00 12.03 322 LYS A C 1
ATOM 2393 O O . LYS A 1 299 ? -21.879 -7.239 -1.099 1.00 12.99 322 LYS A O 1
ATOM 2399 N N . GLN A 1 300 ? -19.985 -7.456 -2.287 1.00 11.10 323 GLN A N 1
ATOM 2400 C CA . GLN A 1 300 ? -19.158 -7.341 -1.097 1.00 12.81 323 GLN A CA 1
ATOM 2401 C C . GLN A 1 300 ? -19.001 -5.899 -0.643 1.00 11.44 323 GLN A C 1
ATOM 2402 O O . GLN A 1 300 ? -18.856 -5.653 0.557 1.00 11.86 323 GLN A O 1
ATOM 2408 N N . LEU A 1 301 ? -18.995 -4.947 -1.582 1.00 12.62 324 LEU A N 1
ATOM 2409 C CA . LEU A 1 301 ? -18.927 -3.539 -1.205 1.00 12.28 324 LEU A CA 1
ATOM 2410 C C . LEU A 1 301 ? -20.192 -3.108 -0.476 1.00 13.62 324 LEU A C 1
ATOM 2411 O O . LEU A 1 301 ? -20.135 -2.301 0.464 1.00 11.04 324 LEU A O 1
ATOM 2416 N N . VAL A 1 302 ? -21.344 -3.640 -0.896 1.00 11.94 325 VAL A N 1
ATOM 2417 C CA . VAL A 1 302 ? -22.594 -3.357 -0.195 1.00 11.95 325 VAL A CA 1
ATOM 2418 C C . VAL A 1 302 ? -22.521 -3.867 1.238 1.00 13.80 325 VAL A C 1
ATOM 2419 O O . VAL A 1 302 ? -22.909 -3.171 2.182 1.00 11.97 325 VAL A O 1
ATOM 2423 N N . TRP A 1 303 ? -21.987 -5.076 1.424 1.00 14.31 326 TRP A N 1
ATOM 2424 C CA . TRP A 1 303 ? -21.830 -5.628 2.765 1.00 14.96 326 TRP A CA 1
ATOM 2425 C C . TRP A 1 303 ? -20.891 -4.773 3.608 1.00 15.19 326 TRP A C 1
ATOM 2426 O O . TRP A 1 303 ? -21.195 -4.465 4.769 1.00 14.16 326 TRP A O 1
ATOM 2437 N N . LEU A 1 304 ? -19.758 -4.358 3.026 1.00 12.73 327 LEU A N 1
ATOM 2438 C CA . LEU A 1 304 ? -18.825 -3.474 3.719 1.00 12.30 327 LEU A CA 1
ATOM 2439 C C . LEU A 1 304 ? -19.473 -2.145 4.081 1.00 13.16 327 LEU A C 1
ATOM 2440 O O . LEU A 1 304 ? -19.264 -1.619 5.182 1.00 13.11 327 LEU A O 1
ATOM 2445 N N . ALA A 1 305 ? -20.238 -1.567 3.151 1.00 9.83 328 ALA A N 1
ATOM 2446 C CA . ALA A 1 305 ? -20.945 -0.327 3.445 1.00 8.91 328 ALA A CA 1
ATOM 2447 C C . ALA A 1 305 ? -21.871 -0.495 4.643 1.00 13.18 328 ALA A C 1
ATOM 2448 O O . ALA A 1 305 ? -21.939 0.381 5.514 1.00 13.76 328 ALA A O 1
ATOM 2450 N N . LYS A 1 306 ? -22.581 -1.623 4.709 1.00 11.14 329 LYS A N 1
ATOM 2451 C CA . LYS A 1 306 ? -23.425 -1.892 5.868 1.00 14.10 329 LYS A CA 1
ATOM 2452 C C . LYS A 1 306 ? -22.585 -2.005 7.133 1.00 15.37 329 LYS A C 1
ATOM 2453 O O . LYS A 1 306 ? -22.930 -1.419 8.166 1.00 15.39 329 LYS A O 1
ATOM 2459 N N . GLN A 1 307 ? -21.469 -2.739 7.066 1.00 14.70 330 GLN A N 1
ATOM 2460 C CA . GLN A 1 307 ? -20.634 -2.921 8.252 1.00 16.45 330 GLN A CA 1
ATOM 2461 C C . GLN A 1 307 ? -20.101 -1.593 8.759 1.00 15.93 330 GLN A C 1
ATOM 2462 O O . GLN A 1 307 ? -20.015 -1.373 9.974 1.00 17.29 330 GLN A O 1
ATOM 2468 N N . ASP A 1 308 ? -19.739 -0.691 7.846 1.00 13.49 331 ASP A N 1
ATOM 2469 C CA . ASP A 1 308 ? -19.163 0.580 8.275 1.00 15.27 331 ASP A CA 1
ATOM 2470 C C . ASP A 1 308 ? -20.183 1.504 8.940 1.00 16.60 331 ASP A C 1
ATOM 2471 O O . ASP A 1 308 ? -19.804 2.589 9.394 1.00 16.38 331 ASP A O 1
ATOM 2476 N N . GLN A 1 309 ? -21.457 1.118 9.013 1.00 14.06 332 GLN A N 1
ATOM 2477 C CA . GLN A 1 309 ? -22.427 1.919 9.749 1.00 15.06 332 GLN A CA 1
ATOM 2478 C C . GLN A 1 309 ? -22.315 1.738 11.254 1.00 20.67 332 GLN A C 1
ATOM 2479 O O . GLN A 1 309 ? -23.000 2.447 11.999 1.00 22.35 332 GLN A O 1
ATOM 2485 N N . ARG A 1 310 ? -21.488 0.805 11.710 1.00 20.34 333 ARG A N 1
ATOM 2486 C CA . ARG A 1 310 ? -21.175 0.660 13.131 1.00 22.70 333 ARG A CA 1
ATOM 2487 C C . ARG A 1 310 ? -20.771 1.993 13.747 1.00 23.83 333 ARG A C 1
ATOM 2488 O O . ARG A 1 310 ? -20.977 2.212 14.941 1.00 22.69 333 ARG A O 1
#

CATH classification: 1.50.10.10

Foldseek 3Di:
DVLLVVQCVVAADPQQFGFQPVPQGKGFLQLLLLNLQVCLVVVNVVSNCSSVVCQCVPFADVVQRFGQTIARPVDPHRRPRNKHFLLSLLSQLLSLLSNCVSVVDCVSPVSSVSSVVSQCVQAWDQFLNATEGARINDDQCDPQKGKHFLLSLLLVSLCSVLVPDPVVVSVRHNVRSVVLLVVQAAAPLGAFFRIWIAGRNGDIDQDPPDQRKCALSNLSNLLSVLLRPLPDPSLVSVLVQLVVDDLQARFRMARRHVRDTHRHGDDQLSSLSSCSSNVNDDDQDHDDPPDGSSRSSSSNSSVVSVVSVD

Organism: Klebsiella variicola (NCBI:txid244366)